Protein 1QHX (pdb70)

Radius of gyration: 15.63 Å; Cα contacts (8 Å, |Δi|>4): 318; chains: 1; bounding box: 30×43×40 Å

Organism: Streptomyces venezuelae (strain ATCC 10712 / CBS 650.69 / DSM 40230 / JCM 4526 / NBRC 13096 / PD 04745) (NCBI:txid953739)

InterPro domains:
  IPR012853 Chloramphenicol phosphotransferase-like [PF07931] (3-176)
  IPR012853 Chloramphenicol phosphotransferase-like [PIRSF007531] (2-177)
  IPR012853 Chloramphenicol phosphotransferase-like [cd00227] (2-177)
  IPR027417 P-loop containing nucleoside triphosphate hydrolase [G3DSA:3.40.50.300] (1-178)
  IPR027417 P-loop containing nucleoside triphosphate hydrolase [SSF52540] (1-172)

Structure (mmCIF, N/CA/C/O backbone):
data_1QHX
#
_entry.id   1QHX
#
_cell.length_a   200.000
_cell.length_b   200.000
_cell.length_c   200.000
_cell.angle_alpha   90.00
_cell.angle_beta   90.00
_cell.angle_gamma   90.00
#
_symmetry.space_group_name_H-M   'I 41 3 2'
#
loop_
_entity.id
_entity.type
_entity.pdbx_description
1 polymer 'PROTEIN (CHLORAMPHENICOL PHOSPHOTRANSFERASE)'
2 non-polymer 'MAGNESIUM ION'
3 non-polymer "ADENOSINE-5'-TRIPHOSPHATE"
4 water water
#
loop_
_atom_site.group_PDB
_atom_site.id
_atom_site.type_symbol
_atom_site.label_atom_id
_atom_site.label_alt_id
_atom_site.label_comp_id
_atom_site.label_asym_id
_atom_site.label_entity_id
_atom_site.label_seq_id
_atom_site.pdbx_PDB_ins_code
_atom_site.Cartn_x
_atom_site.Cartn_y
_atom_site.Cartn_z
_atom_site.occupancy
_atom_site.B_iso_or_equiv
_atom_site.auth_seq_id
_atom_site.auth_comp_id
_atom_site.auth_asym_id
_atom_site.auth_atom_id
_atom_site.pdbx_PDB_model_num
ATOM 1 N N . MET A 1 1 ? 8.045 31.628 58.038 1.00 58.81 1 MET A N 1
ATOM 2 C CA . MET A 1 1 ? 8.076 30.469 57.103 1.00 58.81 1 MET A CA 1
ATOM 3 C C . MET A 1 1 ? 7.409 30.849 55.782 1.00 58.81 1 MET A C 1
ATOM 4 O O . MET A 1 1 ? 8.086 30.986 54.762 1.00 58.81 1 MET A O 1
ATOM 9 N N . THR A 1 2 ? 6.086 31.021 55.804 1.00 37.59 2 THR A N 1
ATOM 10 C CA . THR A 1 2 ? 5.329 31.396 54.607 1.00 37.59 2 THR A CA 1
ATOM 11 C C . THR A 1 2 ? 5.896 32.660 53.958 1.00 37.59 2 THR A C 1
ATOM 12 O O . THR A 1 2 ? 6.058 33.686 54.621 1.00 37.59 2 THR A O 1
ATOM 16 N N . THR A 1 3 ? 6.190 32.585 52.661 1.00 38.83 3 THR A N 1
ATOM 17 C CA . THR A 1 3 ? 6.732 33.734 51.938 1.00 38.83 3 THR A CA 1
ATOM 18 C C . THR A 1 3 ? 5.616 34.738 51.703 1.00 38.83 3 THR A C 1
ATOM 19 O O . THR A 1 3 ? 4.575 34.394 51.149 1.00 38.83 3 THR A O 1
ATOM 23 N N . ARG A 1 4 ? 5.840 35.980 52.116 1.00 40.33 4 ARG A N 1
ATOM 24 C CA . ARG A 1 4 ? 4.834 37.024 51.963 1.00 40.33 4 ARG A CA 1
ATOM 25 C C . ARG A 1 4 ? 5.104 37.926 50.771 1.00 40.33 4 ARG A C 1
ATOM 26 O O . ARG A 1 4 ? 4.175 38.420 50.124 1.00 40.33 4 ARG A O 1
ATOM 34 N N . MET A 1 5 ? 6.380 38.133 50.479 1.00 39.85 5 MET A N 1
ATOM 35 C CA . MET A 1 5 ? 6.760 39.019 49.398 1.00 39.85 5 MET A CA 1
ATOM 36 C C . MET A 1 5 ? 7.992 38.501 48.662 1.00 39.85 5 MET A C 1
ATOM 37 O O . MET A 1 5 ? 8.898 37.927 49.268 1.00 39.85 5 MET A O 1
ATOM 42 N N . ILE A 1 6 ? 8.007 38.695 47.348 1.00 34.38 6 ILE A N 1
ATOM 43 C CA . ILE A 1 6 ? 9.125 38.284 46.511 1.00 34.38 6 ILE A CA 1
ATOM 44 C C . ILE A 1 6 ? 9.674 39.557 45.876 1.00 34.38 6 ILE A C 1
ATOM 45 O O . ILE A 1 6 ? 8.934 40.290 45.222 1.00 34.38 6 ILE A O 1
ATOM 50 N N . ILE A 1 7 ? 10.958 39.830 46.076 1.00 30.55 7 ILE A N 1
ATOM 51 C CA . ILE A 1 7 ? 11.565 41.031 45.511 1.00 30.55 7 ILE A CA 1
ATOM 52 C C . ILE A 1 7 ? 12.638 40.694 44.500 1.00 30.55 7 ILE A C 1
ATOM 53 O O . ILE A 1 7 ? 13.669 40.124 44.849 1.00 30.55 7 ILE A O 1
ATOM 58 N N . LEU A 1 8 ? 12.398 41.057 43.247 1.00 33.27 8 LEU A N 1
ATOM 59 C CA . LEU A 1 8 ? 13.354 40.803 42.182 1.00 33.27 8 LEU A CA 1
ATOM 60 C C . LEU A 1 8 ? 14.167 42.049 41.885 1.00 33.27 8 LEU A C 1
ATOM 61 O O . LEU A 1 8 ? 13.630 43.157 41.857 1.00 33.27 8 LEU A O 1
ATOM 66 N N . ASN A 1 9 ? 15.464 41.862 41.671 1.00 32.09 9 ASN A N 1
ATOM 67 C CA . ASN A 1 9 ? 16.355 42.958 41.326 1.00 32.09 9 ASN A CA 1
ATOM 68 C C . ASN A 1 9 ? 17.179 42.561 40.119 1.00 32.09 9 ASN A C 1
ATOM 69 O O . ASN A 1 9 ? 17.718 41.454 40.058 1.00 32.09 9 ASN A O 1
ATOM 74 N N . GLY A 1 10 ? 17.270 43.473 39.161 1.00 35.61 10 GLY A N 1
ATOM 75 C CA . GLY A 1 10 ? 18.035 43.215 37.960 1.00 35.61 10 GLY A CA 1
ATOM 76 C C . GLY A 1 10 ? 18.049 44.445 37.078 1.00 35.61 10 GLY A C 1
ATOM 77 O O . GLY A 1 10 ? 17.204 45.333 37.220 1.00 35.61 10 GLY A O 1
ATOM 78 N N . GLY A 1 11 ? 19.013 44.500 36.169 1.00 30.92 11 GLY A N 1
ATOM 79 C CA . GLY A 1 11 ? 19.108 45.637 35.278 1.00 30.92 11 GLY A CA 1
ATOM 80 C C . GLY A 1 11 ? 17.982 45.637 34.263 1.00 30.92 11 GLY A C 1
ATOM 81 O O . GLY A 1 11 ? 17.255 44.656 34.113 1.00 30.92 11 GLY A O 1
ATOM 82 N N . SER A 1 12 ? 17.836 46.749 33.562 1.00 32.67 12 SER A N 1
ATOM 83 C CA . SER A 1 12 ? 16.802 46.870 32.555 1.00 32.67 12 SER A CA 1
ATOM 84 C C . SER A 1 12 ? 17.018 45.830 31.448 1.00 32.67 12 SER A C 1
ATOM 85 O O . SER A 1 12 ? 18.154 45.570 31.028 1.00 32.67 12 SER A O 1
ATOM 88 N N . SER A 1 13 ? 15.917 45.238 30.991 1.00 31.46 13 SER A N 1
ATOM 89 C CA . SER A 1 13 ? 15.941 44.226 29.942 1.00 31.46 13 SER A CA 1
ATOM 90 C C . SER A 1 13 ? 16.525 42.888 30.389 1.00 31.46 13 SER A C 1
ATOM 91 O O . SER A 1 13 ? 16.779 42.014 29.558 1.00 31.46 13 SER A O 1
ATOM 94 N N . ALA A 1 14 ? 16.743 42.725 31.692 1.00 31.06 14 ALA A N 1
ATOM 95 C CA . ALA A 1 14 ? 17.279 41.470 32.207 1.00 31.06 14 ALA A CA 1
ATOM 96 C C . ALA A 1 14 ? 16.191 40.397 32.133 1.00 31.06 14 ALA A C 1
ATOM 97 O O . ALA A 1 14 ? 16.475 39.200 32.231 1.00 31.06 14 ALA A O 1
ATOM 99 N N . GLY A 1 15 ? 14.946 40.838 31.965 1.00 35.34 15 GLY A N 1
ATOM 100 C CA . GLY A 1 15 ? 13.836 39.909 31.856 1.00 35.34 15 GLY A CA 1
ATOM 101 C C . GLY A 1 15 ? 12.952 39.773 33.081 1.00 35.34 15 GLY A C 1
ATOM 102 O O . GLY A 1 15 ? 12.196 38.808 33.192 1.00 35.34 15 GLY A O 1
ATOM 103 N N . LYS A 1 16 ? 13.030 40.739 33.991 1.00 33.27 16 LYS A N 1
ATOM 104 C CA . LYS A 1 16 ? 12.236 40.713 35.215 1.00 33.27 16 LYS A CA 1
ATOM 105 C C . LYS A 1 16 ? 10.718 40.597 35.019 1.00 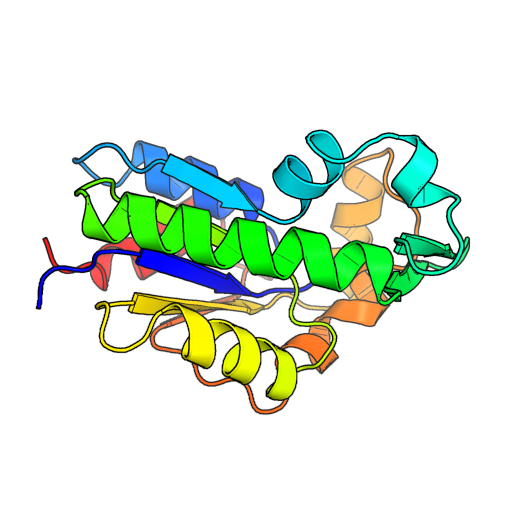33.27 16 LYS A C 1
ATOM 106 O O . LYS A 1 16 ? 10.077 39.703 35.584 1.00 33.27 16 LYS A O 1
ATOM 112 N N . SER A 1 17 ? 10.142 41.495 34.227 1.00 32.59 17 SER A N 1
ATOM 113 C CA . SER A 1 17 ? 8.700 41.475 34.007 1.00 32.59 17 SER A CA 1
ATOM 114 C C . SER A 1 17 ? 8.203 40.181 33.387 1.00 32.59 17 SER A C 1
ATOM 115 O O . SER A 1 17 ? 7.085 39.749 33.665 1.00 32.59 17 SER A O 1
ATOM 118 N N . GLY A 1 18 ? 9.027 39.562 32.547 1.00 29.43 18 GLY A N 1
ATOM 119 C CA . GLY A 1 18 ? 8.635 38.308 31.932 1.00 29.43 18 GLY A CA 1
ATOM 120 C C . GLY A 1 18 ? 8.578 37.238 33.010 1.00 29.43 18 GLY A C 1
ATOM 121 O O . GLY A 1 18 ? 7.642 36.437 33.066 1.00 29.43 18 GLY A O 1
ATOM 122 N N . ILE A 1 19 ? 9.584 37.235 33.878 1.00 28.96 19 ILE A N 1
ATOM 123 C CA . ILE A 1 19 ? 9.648 36.275 34.970 1.00 28.96 19 ILE A CA 1
ATOM 124 C C . ILE A 1 19 ? 8.453 36.486 35.904 1.00 28.96 19 ILE A C 1
ATOM 125 O O . ILE A 1 19 ? 7.803 35.522 36.331 1.00 28.96 19 ILE A O 1
ATOM 130 N N . VAL A 1 20 ? 8.153 37.749 36.205 1.00 26.75 20 VAL A N 1
ATOM 131 C CA . VAL A 1 20 ? 7.032 38.067 37.079 1.00 26.75 20 VAL A CA 1
ATOM 132 C C . VAL A 1 20 ? 5.717 37.521 36.522 1.00 26.75 20 VAL A C 1
ATOM 133 O O . VAL A 1 20 ? 4.931 36.936 37.261 1.00 26.75 20 VAL A O 1
ATOM 137 N N . ARG A 1 21 ? 5.472 37.695 35.225 1.00 27.65 21 ARG A N 1
ATOM 138 C CA . ARG A 1 21 ? 4.227 37.191 34.649 1.00 27.65 21 ARG A CA 1
ATOM 139 C C . ARG A 1 21 ? 4.193 35.660 34.651 1.00 27.65 21 ARG A C 1
ATOM 140 O O . ARG A 1 21 ? 3.117 35.055 34.742 1.00 27.65 21 ARG A O 1
ATOM 148 N N . CYS A 1 22 ? 5.370 35.039 34.549 1.00 24.14 22 CYS A N 1
ATOM 149 C CA . CYS A 1 22 ? 5.459 33.584 34.578 1.00 24.14 22 CYS A CA 1
ATOM 150 C C . CYS A 1 22 ? 5.146 33.108 36.002 1.00 24.14 22 CYS A C 1
ATOM 151 O O . CYS A 1 22 ? 4.409 32.136 36.194 1.00 24.14 22 CYS A O 1
ATOM 154 N N . LEU A 1 23 ? 5.699 33.809 36.991 1.00 30.60 23 LEU A N 1
ATOM 155 C CA . LEU A 1 23 ? 5.459 33.479 38.392 1.00 30.60 23 LEU A CA 1
ATOM 156 C C . LEU A 1 23 ? 3.970 33.602 38.723 1.00 30.60 23 LEU A C 1
ATOM 157 O O . LEU A 1 23 ? 3.404 32.745 39.408 1.00 30.60 23 LEU A O 1
ATOM 162 N N . GLN A 1 24 ? 3.327 34.658 38.233 1.00 32.19 24 GLN A N 1
ATOM 163 C CA . GLN A 1 24 ? 1.906 34.837 38.510 1.00 32.19 24 GLN A CA 1
ATOM 164 C C . GLN A 1 24 ? 1.096 33.687 37.933 1.00 32.19 24 GLN A C 1
ATOM 165 O O . GLN A 1 24 ? 0.065 33.309 38.486 1.00 32.19 24 GLN A O 1
ATOM 171 N N . SER A 1 25 ? 1.564 33.139 36.818 1.00 31.52 25 SER A N 1
ATOM 172 C CA . SER A 1 25 ? 0.880 32.027 36.176 1.00 31.52 25 SER A CA 1
ATOM 173 C C . SER A 1 25 ? 1.176 30.723 36.900 1.00 31.52 25 SER A C 1
ATOM 174 O O . SER A 1 25 ? 0.275 29.926 37.145 1.00 31.52 25 SER A O 1
ATOM 177 N N . VAL A 1 26 ? 2.445 30.526 37.247 1.00 32.92 26 VAL A N 1
ATOM 178 C CA . VAL A 1 26 ? 2.893 29.314 37.915 1.00 32.92 26 VAL A CA 1
ATOM 179 C C . VAL A 1 26 ? 2.405 29.157 39.352 1.00 32.92 26 VAL A C 1
ATOM 180 O O . VAL A 1 26 ? 1.794 28.147 39.691 1.00 32.92 26 VAL A O 1
ATOM 184 N N . LEU A 1 27 ? 2.689 30.145 40.194 1.00 33.47 27 LEU A N 1
ATOM 185 C CA . LEU A 1 27 ? 2.279 30.094 41.593 1.00 33.47 27 LEU A CA 1
ATOM 186 C C . LEU A 1 27 ? 0.762 29.891 41.694 1.00 33.47 27 LEU A C 1
ATOM 187 O O . LEU A 1 27 ? -0.011 30.608 41.053 1.00 33.47 27 LEU A O 1
ATOM 192 N N . PRO A 1 28 ? 0.324 28.896 42.493 1.00 44.18 28 PRO A N 1
ATOM 193 C CA . PRO A 1 28 ? -1.089 28.549 42.705 1.00 44.18 28 PRO A CA 1
ATOM 194 C C . PRO A 1 28 ? -1.969 29.651 43.295 1.00 44.18 28 PRO A C 1
ATOM 195 O O . PRO A 1 28 ? -3.101 29.841 42.851 1.00 44.18 28 PRO A O 1
ATOM 199 N N . GLU A 1 29 ? -1.457 30.366 44.296 1.00 40.14 29 GLU A N 1
ATOM 200 C CA . GLU A 1 29 ? -2.202 31.463 44.917 1.00 40.14 29 GLU A CA 1
ATOM 201 C C . GLU A 1 29 ? -1.974 32.729 44.101 1.00 40.14 29 GLU A C 1
ATOM 202 O O . GLU A 1 29 ? -0.936 32.881 43.458 1.00 40.14 29 GLU A O 1
ATOM 208 N N . PRO A 1 30 ? -2.941 33.659 44.116 1.00 38.98 30 PRO A N 1
ATOM 209 C CA . PRO A 1 30 ? -2.783 34.899 43.350 1.00 38.98 30 PRO A CA 1
ATOM 210 C C . PRO A 1 30 ? -1.743 35.855 43.925 1.00 38.98 30 PRO A C 1
ATOM 211 O O . PRO A 1 30 ? -1.810 36.219 45.093 1.00 38.98 30 PRO A O 1
ATOM 215 N N . TRP A 1 31 ? -0.774 36.242 43.097 1.00 32.79 31 TRP A N 1
ATOM 216 C CA . TRP A 1 31 ? 0.270 37.177 43.509 1.00 32.79 31 TRP A CA 1
ATOM 217 C C . TRP A 1 31 ? 0.112 38.518 42.782 1.00 32.79 31 TRP A C 1
ATOM 218 O O . TRP A 1 31 ? -0.009 38.556 41.552 1.00 32.79 31 TRP A O 1
ATOM 229 N N . LEU A 1 32 ? 0.102 39.606 43.550 1.00 36.15 32 LEU A N 1
ATOM 230 C CA . LEU A 1 32 ? -0.019 40.955 43.000 1.00 36.15 32 LEU A CA 1
ATOM 231 C C . LEU A 1 32 ? 1.369 41.406 42.600 1.00 36.15 32 LEU A C 1
ATOM 232 O O . LEU A 1 32 ? 2.320 41.232 43.365 1.00 36.15 32 LEU A O 1
ATOM 237 N N . ALA A 1 33 ? 1.488 41.991 41.411 1.00 30.53 33 ALA A N 1
ATOM 238 C CA . ALA A 1 33 ? 2.784 42.455 40.920 1.00 30.53 33 ALA A CA 1
ATOM 239 C C . ALA A 1 33 ? 2.869 43.973 40.756 1.00 30.53 33 ALA A C 1
ATOM 240 O O . ALA A 1 33 ? 2.025 44.586 40.102 1.00 30.53 33 ALA A O 1
ATOM 242 N N . PHE A 1 34 ? 3.891 44.567 41.364 1.00 33.84 34 PHE A N 1
ATOM 243 C CA . PHE A 1 34 ? 4.143 46.004 41.278 1.00 33.84 34 PHE A CA 1
ATOM 244 C C . PHE A 1 34 ? 5.639 46.171 41.067 1.00 33.84 34 PHE A C 1
ATOM 245 O O . PHE A 1 34 ? 6.427 45.324 41.482 1.00 33.84 34 PHE A O 1
ATOM 253 N N . GLY A 1 35 ? 6.042 47.268 40.445 1.00 39.97 35 GLY A N 1
ATOM 254 C CA . GLY A 1 35 ? 7.458 47.468 40.221 1.00 39.97 35 GLY A CA 1
ATOM 255 C C . GLY A 1 35 ? 7.774 48.865 39.750 1.00 39.97 35 GLY A C 1
ATOM 256 O O . GLY A 1 35 ? 6.924 49.754 39.798 1.00 39.97 35 GLY A O 1
ATOM 257 N N . VAL A 1 36 ? 9.002 49.056 39.286 1.00 40.46 36 VAL A N 1
ATOM 258 C CA . VAL A 1 36 ? 9.433 50.353 38.804 1.00 40.46 36 VAL A CA 1
ATOM 259 C C . VAL A 1 36 ? 8.517 50.877 37.690 1.00 40.46 36 VAL A C 1
ATOM 260 O O . VAL A 1 36 ? 8.177 52.060 37.673 1.00 40.46 36 VAL A O 1
ATOM 264 N N . ASP A 1 37 ? 8.098 50.003 36.778 1.00 36.79 37 ASP A N 1
ATOM 265 C CA . ASP A 1 37 ? 7.216 50.422 35.693 1.00 36.79 37 ASP A CA 1
ATOM 266 C C . ASP A 1 37 ? 5.850 50.918 36.184 1.00 36.79 37 ASP A C 1
ATOM 267 O O . ASP A 1 37 ? 5.365 51.956 35.733 1.00 36.79 37 ASP A O 1
ATOM 272 N N . SER A 1 38 ? 5.224 50.187 37.101 1.00 29.56 38 SER A N 1
ATOM 273 C C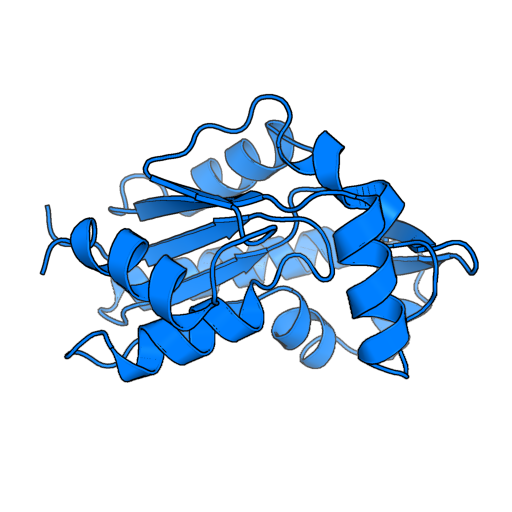A . SER A 1 38 ? 3.902 50.584 37.583 1.00 29.56 38 SER A CA 1
ATOM 274 C C . SER A 1 38 ? 3.944 51.824 38.471 1.00 29.56 38 SER A C 1
ATOM 275 O O . SER A 1 38 ? 2.989 52.600 38.502 1.00 29.56 38 SER A O 1
ATOM 278 N N . LEU A 1 39 ? 5.050 52.002 39.190 1.00 29.05 39 LEU A N 1
ATOM 279 C CA . LEU A 1 39 ? 5.213 53.149 40.068 1.00 29.05 39 LEU A CA 1
ATOM 280 C C . LEU A 1 39 ? 5.304 54.413 39.214 1.00 29.05 39 LEU A C 1
ATOM 281 O O . LEU A 1 39 ? 4.594 55.392 39.448 1.00 29.05 39 LEU A O 1
ATOM 286 N N . ILE A 1 40 ? 6.191 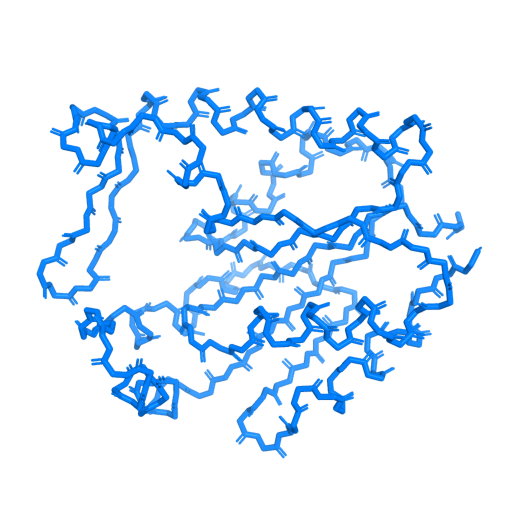54.385 38.224 1.00 32.10 40 IL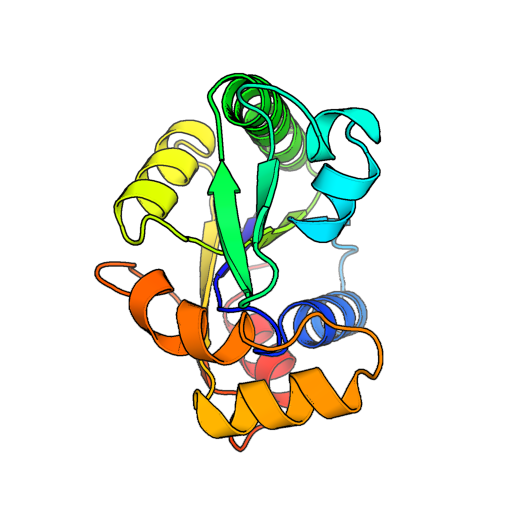E A N 1
ATOM 287 C CA . ILE A 1 40 ? 6.377 55.524 37.341 1.00 32.10 40 ILE A CA 1
ATOM 288 C C . ILE A 1 40 ? 5.064 55.817 36.626 1.00 32.10 40 ILE A C 1
ATOM 289 O O . ILE A 1 40 ? 4.710 56.970 36.409 1.00 32.10 40 ILE A O 1
ATOM 294 N N . GLU A 1 41 ? 4.341 54.763 36.272 1.00 27.80 41 GLU A N 1
ATOM 295 C CA . GLU A 1 41 ? 3.056 54.913 35.604 1.00 27.80 41 GLU A CA 1
ATOM 296 C C . GLU A 1 41 ? 2.069 55.627 36.531 1.00 27.80 41 GLU A C 1
ATOM 297 O O . GLU A 1 41 ? 1.283 56.461 36.083 1.00 27.80 41 GLU A O 1
ATOM 303 N N . ALA A 1 42 ? 2.133 55.302 37.822 1.00 29.06 42 ALA A N 1
ATOM 304 C CA . ALA A 1 42 ? 1.247 55.892 38.820 1.00 29.06 42 ALA A CA 1
ATOM 305 C C . ALA A 1 42 ? 1.650 57.310 39.214 1.00 29.06 42 ALA A C 1
ATOM 306 O O . ALA A 1 42 ? 0.816 58.095 39.677 1.00 29.06 42 ALA A O 1
ATOM 308 N N . MET A 1 43 ? 2.926 57.632 39.048 1.00 29.53 43 MET A N 1
ATOM 309 C CA . MET A 1 43 ? 3.399 58.960 39.397 1.00 29.53 43 MET A CA 1
ATOM 310 C C . MET A 1 43 ? 2.985 59.968 38.335 1.00 29.53 43 MET A C 1
ATOM 311 O O . MET A 1 43 ? 2.786 59.615 37.171 1.00 29.53 43 MET A O 1
ATOM 316 N N . PRO A 1 44 ? 2.847 61.242 38.727 1.00 28.22 44 PRO A N 1
ATOM 317 C C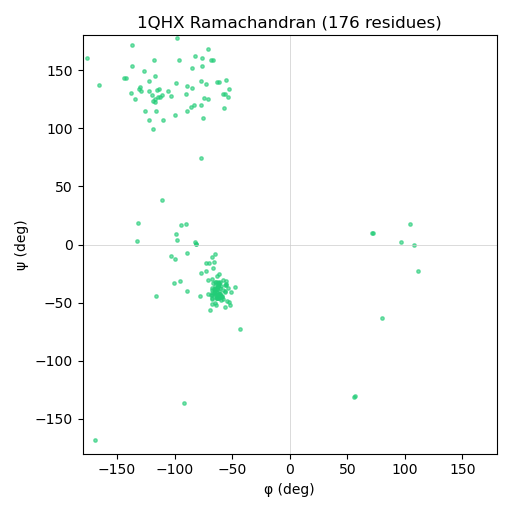A . PRO A 1 44 ? 2.460 62.274 37.762 1.00 28.22 44 PRO A CA 1
ATOM 318 C C . PRO A 1 44 ? 3.447 62.271 36.598 1.00 28.22 44 PRO A C 1
ATOM 319 O O . PRO A 1 44 ? 4.643 62.076 36.798 1.00 28.22 44 PRO A O 1
ATOM 323 N N . LEU A 1 45 ? 2.952 62.470 35.382 1.00 31.27 45 LEU A N 1
ATOM 324 C CA . LEU A 1 45 ? 3.836 62.498 34.224 1.00 31.27 45 LEU A CA 1
ATOM 325 C C . LEU A 1 45 ? 4.941 63.538 34.404 1.00 31.27 45 LEU A C 1
ATOM 326 O O . LEU A 1 45 ? 6.074 63.331 33.954 1.00 31.27 45 LEU A O 1
ATOM 331 N N . LYS A 1 46 ? 4.614 64.649 35.065 1.00 32.68 46 LYS A N 1
ATOM 332 C CA . LYS A 1 46 ? 5.582 65.723 35.268 1.00 32.68 46 LYS A CA 1
ATOM 333 C C . LYS A 1 46 ? 6.748 65.326 36.173 1.00 32.68 46 LYS A C 1
ATOM 334 O O . LYS A 1 46 ? 7.766 66.018 36.214 1.00 32.68 46 LYS A O 1
ATOM 340 N N . MET A 1 47 ? 6.604 64.215 36.891 1.00 36.23 47 MET A N 1
ATOM 341 C CA . MET A 1 47 ? 7.671 63.728 37.761 1.00 36.23 47 MET A CA 1
ATOM 342 C C . MET A 1 47 ? 8.894 63.411 36.900 1.00 36.23 47 MET A C 1
ATOM 343 O O . MET A 1 47 ? 10.027 63.435 37.378 1.00 36.23 47 MET A O 1
ATOM 348 N N . GLN A 1 48 ? 8.656 63.113 35.625 1.00 35.73 48 GLN A N 1
ATOM 349 C CA . GLN A 1 48 ? 9.734 62.781 34.701 1.00 35.73 48 GLN A CA 1
ATOM 350 C C . GLN A 1 48 ? 10.431 64.014 34.129 1.00 35.73 48 GLN A C 1
ATOM 351 O O . GLN A 1 48 ? 11.336 63.898 33.298 1.00 35.73 48 GLN A O 1
ATOM 357 N N . SER A 1 49 ? 10.011 65.193 34.578 1.00 41.29 49 SER A N 1
ATOM 358 C CA . SER A 1 49 ? 10.611 66.442 34.119 1.00 41.29 49 SER A CA 1
ATOM 359 C C . SER A 1 49 ? 10.933 67.362 35.291 1.00 41.29 49 SER A C 1
ATOM 360 O O . SER A 1 49 ? 11.411 68.491 35.100 1.00 41.29 49 SER A O 1
ATOM 363 N N . ALA A 1 50 ? 10.670 66.843 36.467 1.00 44.12 50 ALA A N 1
ATOM 364 C CA . ALA A 1 50 ? 10.810 67.600 37.713 1.00 44.12 50 ALA A CA 1
ATOM 365 C C . ALA A 1 50 ? 12.241 67.640 38.254 1.00 44.12 50 ALA A C 1
ATOM 366 O O . ALA A 1 50 ? 13.089 66.809 37.876 1.00 44.12 50 ALA A O 1
ATOM 368 N N . GLU A 1 51 ? 12.352 68.629 39.121 1.00 64.96 51 GLU A N 1
ATOM 369 C CA . GLU A 1 51 ? 13.547 69.015 39.877 1.00 64.96 51 GLU A CA 1
ATOM 370 C C . GLU A 1 51 ? 14.280 67.800 40.430 1.00 64.96 51 GLU A C 1
ATOM 371 O O . GLU A 1 51 ? 15.364 67.437 39.944 1.00 64.96 51 GLU A O 1
ATOM 377 N N . GLY A 1 52 ? 13.651 67.238 41.440 1.00 44.91 52 GLY A N 1
ATOM 378 C CA . GLY A 1 52 ? 14.157 66.066 42.155 1.00 44.91 52 GLY A CA 1
ATOM 379 C C . GLY A 1 52 ? 13.269 64.856 41.874 1.00 44.91 52 GLY A C 1
ATOM 380 O O . GLY A 1 52 ? 13.003 64.039 42.766 1.00 44.91 52 GLY A O 1
ATOM 381 N N . GLY A 1 53 ? 12.831 64.789 40.635 1.00 41.52 53 GLY A N 1
ATOM 382 C CA . GLY A 1 53 ? 12.004 63.681 40.147 1.00 41.52 53 GLY A CA 1
ATOM 383 C C . GLY A 1 53 ? 12.921 62.633 39.564 1.00 41.52 53 GLY A C 1
ATOM 384 O O . GLY A 1 53 ? 13.953 62.306 40.144 1.00 41.52 53 GLY A O 1
ATOM 385 N N . ILE A 1 54 ? 12.546 62.100 38.412 1.00 33.48 54 ILE A N 1
ATOM 386 C CA . ILE A 1 54 ? 13.361 61.103 37.750 1.00 33.48 54 ILE A CA 1
ATOM 387 C C . ILE A 1 54 ? 13.690 61.634 36.366 1.00 33.48 54 ILE A C 1
ATOM 388 O O . ILE A 1 54 ? 12.846 62.254 35.714 1.00 33.48 54 ILE A O 1
ATOM 393 N N . GLU A 1 55 ? 14.918 61.411 35.921 1.00 34.88 55 GLU A N 1
ATOM 394 C CA . GLU A 1 55 ? 15.329 61.888 34.611 1.00 34.88 55 GLU A CA 1
ATOM 395 C C . GLU A 1 55 ? 16.077 60.820 33.826 1.00 34.88 55 GLU A C 1
ATOM 396 O O . GLU A 1 55 ? 17.075 60.273 34.296 1.00 34.88 55 GLU A O 1
ATOM 402 N N . PHE A 1 56 ? 15.594 60.533 32.623 1.00 46.49 56 PHE A N 1
ATOM 403 C CA . PHE A 1 56 ? 16.233 59.543 31.778 1.00 46.49 56 PHE A CA 1
ATOM 404 C C . PHE A 1 56 ? 17.109 60.240 30.752 1.00 46.49 56 PHE A C 1
ATOM 405 O O . PHE A 1 56 ? 16.603 60.916 29.861 1.00 46.49 56 PHE A O 1
ATOM 413 N N . ASP A 1 57 ? 18.422 60.085 30.891 1.00 52.94 57 ASP A N 1
ATOM 414 C CA . ASP A 1 57 ? 19.372 60.694 29.967 1.00 52.94 57 ASP A CA 1
ATOM 415 C C . ASP A 1 57 ? 19.199 60.045 28.604 1.00 52.94 57 ASP A C 1
ATOM 416 O O . ASP A 1 57 ? 18.675 58.933 28.498 1.00 52.94 57 ASP A O 1
ATOM 421 N N . ALA A 1 58 ? 19.650 60.734 27.562 1.00 60.38 58 ALA A N 1
ATOM 422 C CA . ALA A 1 58 ? 19.539 60.212 26.209 1.00 60.38 58 ALA A CA 1
ATOM 423 C C . ALA A 1 58 ? 20.482 59.032 25.994 1.00 60.38 58 ALA A C 1
ATOM 424 O O . ALA A 1 58 ? 20.329 58.277 25.032 1.00 60.38 58 ALA A O 1
ATOM 426 N N . ASP A 1 59 ? 21.450 58.870 26.893 1.00 54.34 59 ASP A N 1
ATOM 427 C CA . ASP A 1 59 ? 22.409 57.772 26.785 1.00 54.34 59 ASP A CA 1
ATOM 428 C C . ASP A 1 59 ? 22.074 56.573 27.681 1.00 54.34 59 ASP A C 1
ATOM 429 O O . ASP A 1 59 ? 22.881 55.653 27.828 1.00 54.34 59 ASP A O 1
ATOM 434 N N . GLY A 1 60 ? 20.886 56.586 28.281 1.00 43.88 60 GLY A N 1
ATOM 435 C CA . GLY A 1 60 ? 20.479 55.481 29.132 1.00 43.88 60 GLY A CA 1
ATOM 436 C C . GLY A 1 60 ? 20.713 55.676 30.620 1.00 43.88 60 GLY A C 1
ATOM 437 O O . GLY A 1 60 ? 20.437 54.775 31.415 1.00 43.88 60 GLY A O 1
ATOM 438 N N . GLY A 1 61 ? 21.222 56.844 31.001 1.00 35.01 61 GLY A N 1
ATOM 439 C CA . GLY A 1 61 ? 21.476 57.116 32.407 1.00 35.01 61 GLY A CA 1
ATOM 440 C C . GLY A 1 61 ? 20.190 57.432 33.145 1.00 35.01 61 GLY A C 1
ATOM 441 O O . GLY A 1 61 ? 19.188 57.786 32.522 1.00 35.01 61 GLY A O 1
ATOM 442 N N . VAL A 1 62 ? 20.208 57.308 34.468 1.00 41.31 62 VAL A N 1
ATOM 443 C CA . VAL A 1 62 ? 19.021 57.586 35.267 1.00 41.31 62 VAL A CA 1
ATOM 444 C C . VAL A 1 62 ? 19.366 58.361 36.531 1.00 41.31 62 VAL A C 1
ATOM 445 O O . VAL A 1 62 ? 20.272 57.982 37.267 1.00 41.31 62 VAL A O 1
ATOM 449 N N . SER A 1 63 ? 18.639 59.445 36.782 1.00 39.04 63 SER A N 1
ATOM 450 C CA . SER A 1 63 ? 18.867 60.253 37.975 1.00 39.04 63 SER A CA 1
ATOM 451 C C . SER A 1 63 ? 17.578 60.326 38.783 1.00 39.04 63 SER A C 1
ATOM 452 O O . SER A 1 63 ? 16.509 60.599 38.231 1.00 39.04 63 SER A O 1
ATOM 455 N N . ILE A 1 64 ? 17.684 60.078 40.085 1.00 45.81 64 ILE A N 1
ATOM 456 C CA . ILE A 1 64 ? 16.526 60.118 40.970 1.00 45.81 64 ILE A CA 1
ATOM 457 C C . ILE A 1 64 ? 16.699 61.222 42.011 1.00 45.81 64 ILE A C 1
ATOM 458 O O . ILE A 1 64 ? 17.697 61.252 42.728 1.00 45.81 64 ILE A O 1
ATOM 463 N N . GLY A 1 65 ? 15.719 62.118 42.096 1.00 39.00 65 GLY A N 1
ATOM 464 C CA . GLY A 1 65 ? 15.785 63.202 43.059 1.00 39.00 65 GLY A CA 1
ATOM 465 C C . GLY A 1 65 ? 14.987 62.896 44.315 1.00 39.00 65 GLY A C 1
ATOM 466 O O . GLY A 1 65 ? 14.347 61.846 44.406 1.00 39.00 65 GLY A O 1
ATOM 467 N N . PRO A 1 66 ? 15.003 63.799 45.308 1.00 43.29 66 PRO A N 1
ATOM 468 C CA . PRO A 1 66 ? 14.272 63.611 46.564 1.00 43.29 66 PRO A CA 1
ATOM 469 C C . PRO A 1 66 ? 12.756 63.557 46.417 1.00 43.29 66 PRO A C 1
ATOM 470 O O . PRO A 1 66 ? 12.082 62.866 47.183 1.00 43.29 66 PRO A O 1
ATOM 474 N N . GLU A 1 67 ? 12.215 64.283 45.444 1.00 35.74 67 GLU A N 1
ATOM 475 C CA . GLU A 1 67 ? 10.770 64.277 45.222 1.00 35.74 67 GLU A CA 1
ATOM 476 C C . GLU A 1 67 ? 10.326 62.852 44.905 1.00 35.74 67 GLU A C 1
ATOM 477 O O . GLU A 1 67 ? 9.357 62.343 45.476 1.00 35.74 67 GLU A O 1
ATOM 483 N N . PHE A 1 68 ? 11.055 62.216 43.992 1.00 36.45 68 PHE A N 1
ATOM 484 C CA . PHE A 1 68 ? 10.777 60.846 43.595 1.00 36.45 68 PHE A CA 1
ATOM 485 C C . PHE A 1 68 ? 10.947 59.902 44.788 1.00 36.45 68 PHE A C 1
ATOM 486 O O . PHE A 1 68 ? 10.091 59.057 45.032 1.00 36.45 68 PHE A O 1
ATOM 494 N N . ARG A 1 69 ? 12.040 60.051 45.534 1.00 37.08 69 ARG A N 1
ATOM 495 C CA . ARG A 1 69 ? 12.293 59.184 46.691 1.00 37.08 69 ARG A CA 1
ATOM 496 C C . ARG A 1 69 ? 11.203 59.264 47.750 1.00 37.08 69 ARG A C 1
ATOM 497 O O . ARG A 1 69 ? 10.765 58.243 48.276 1.00 37.08 69 ARG A O 1
ATOM 505 N N . ALA A 1 70 ? 10.765 60.477 48.061 1.00 39.13 70 ALA A N 1
ATOM 506 C CA . ALA A 1 70 ? 9.727 60.669 49.063 1.00 39.13 70 ALA A CA 1
ATOM 507 C C . ALA A 1 70 ? 8.513 59.811 48.736 1.00 39.13 70 ALA A C 1
ATOM 508 O O . ALA A 1 70 ? 8.002 59.093 49.597 1.00 39.13 70 ALA A O 1
ATOM 510 N N . LEU A 1 71 ? 8.052 59.894 47.491 1.00 33.89 71 LEU A N 1
ATOM 511 C CA . LEU A 1 71 ? 6.899 59.119 47.051 1.00 33.89 71 LEU A CA 1
ATOM 512 C C . LEU A 1 71 ? 7.178 57.621 47.090 1.00 33.89 71 LEU A C 1
ATOM 513 O O . LEU A 1 71 ? 6.398 56.854 47.664 1.00 33.89 71 LEU A O 1
ATOM 518 N N . GLU A 1 72 ? 8.282 57.208 46.469 1.00 32.39 72 GLU A N 1
ATOM 519 C CA . GLU A 1 72 ? 8.666 55.795 46.434 1.00 32.39 72 GLU A CA 1
ATOM 520 C C . GLU A 1 72 ? 8.662 55.202 47.844 1.00 32.39 72 GLU A C 1
ATOM 521 O O . GLU A 1 72 ? 8.198 54.078 48.052 1.00 32.39 72 GLU A O 1
ATOM 527 N N . GLY A 1 73 ? 9.165 55.975 48.804 1.00 35.32 73 GLY A N 1
ATOM 528 C CA . GLY A 1 73 ? 9.208 55.524 50.181 1.00 35.32 73 GLY A CA 1
ATOM 529 C C . GLY A 1 73 ? 7.832 55.248 50.752 1.00 35.32 73 GLY A C 1
ATOM 530 O O . GLY A 1 73 ? 7.614 54.224 51.402 1.00 35.32 73 GLY A O 1
ATOM 531 N N . ALA A 1 74 ? 6.898 56.164 50.522 1.00 34.76 74 ALA A N 1
ATOM 532 C CA . ALA A 1 74 ? 5.539 55.989 51.021 1.00 34.76 74 ALA A CA 1
ATOM 533 C C . ALA A 1 74 ? 4.908 54.801 50.304 1.00 34.76 74 ALA A C 1
ATOM 534 O O . ALA A 1 74 ? 4.165 54.015 50.896 1.00 34.76 74 ALA A O 1
ATOM 536 N N . TRP A 1 75 ? 5.211 54.683 49.018 1.00 35.10 75 TRP A N 1
ATOM 537 C CA . TRP A 1 75 ? 4.701 53.595 48.201 1.00 35.10 75 TRP A CA 1
ATOM 538 C C . TRP A 1 75 ? 5.222 52.252 48.733 1.00 35.10 75 TRP A C 1
ATOM 539 O O . TRP A 1 75 ? 4.483 51.261 48.777 1.00 35.10 75 TRP A O 1
ATOM 550 N N . ALA A 1 76 ? 6.496 52.222 49.127 1.00 36.35 76 ALA A N 1
ATOM 551 C CA . ALA A 1 76 ? 7.103 51.001 49.648 1.00 36.35 76 ALA A CA 1
ATOM 552 C C . ALA A 1 76 ? 6.383 50.561 50.925 1.00 36.35 76 ALA A C 1
ATOM 553 O O . ALA A 1 76 ? 6.074 49.379 51.097 1.00 36.35 76 ALA A O 1
ATOM 555 N N . GLU A 1 77 ? 6.110 51.508 51.818 1.00 38.32 77 GLU A N 1
ATOM 556 C CA . GLU A 1 77 ? 5.405 51.181 53.053 1.00 38.32 77 GLU A CA 1
ATOM 557 C C . GLU A 1 77 ? 4.030 50.627 52.711 1.00 38.32 77 GLU A C 1
ATOM 558 O O . GLU A 1 77 ? 3.501 49.767 53.415 1.00 38.32 77 GLU A O 1
ATOM 564 N N . GLY A 1 78 ? 3.456 51.135 51.625 1.00 34.38 78 GLY A N 1
ATOM 565 C CA . GLY A 1 78 ? 2.145 50.689 51.198 1.00 34.38 78 GLY A CA 1
ATOM 566 C C . GLY A 1 78 ? 2.117 49.250 50.723 1.00 34.38 78 GLY A C 1
ATOM 567 O O . GLY A 1 78 ? 1.234 48.485 51.123 1.00 34.38 78 GLY A O 1
ATOM 568 N N . VAL A 1 79 ? 3.066 48.869 49.870 1.00 37.39 79 VAL A N 1
ATOM 569 C CA . VAL A 1 79 ? 3.086 47.498 49.371 1.00 37.39 79 VAL A CA 1
ATOM 570 C C . VAL A 1 79 ? 3.361 46.540 50.524 1.00 37.39 79 VAL A C 1
ATOM 571 O O . VAL A 1 79 ? 2.801 45.442 50.569 1.00 37.39 79 VAL A O 1
ATOM 575 N N . VAL A 1 80 ? 4.20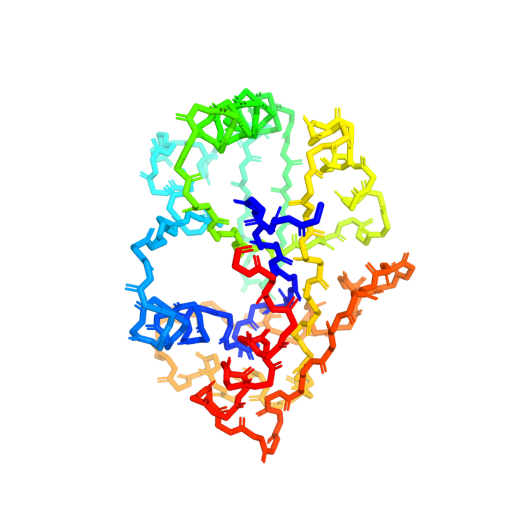4 46.961 51.466 1.00 38.10 80 VAL A N 1
ATOM 576 C CA . VAL A 1 80 ? 4.501 46.132 52.628 1.00 38.10 80 VAL A CA 1
ATOM 577 C C . VAL A 1 80 ? 3.223 45.956 53.451 1.00 38.10 80 VAL A C 1
ATOM 578 O O . VAL A 1 80 ? 2.916 44.853 53.919 1.00 38.10 80 VAL A O 1
ATOM 582 N N . ALA A 1 81 ? 2.473 47.041 53.620 1.00 34.13 81 ALA A N 1
ATOM 583 C CA . ALA A 1 81 ? 1.229 46.973 54.376 1.00 34.13 81 ALA A CA 1
ATOM 584 C C . ALA A 1 81 ? 0.260 46.020 53.671 1.00 34.13 81 ALA A C 1
ATOM 585 O O . ALA A 1 81 ? -0.539 45.342 54.318 1.00 34.13 81 ALA A O 1
ATOM 587 N N . MET A 1 82 ? 0.330 45.971 52.343 1.00 33.91 82 MET A N 1
ATOM 588 C CA . MET A 1 82 ? -0.532 45.069 51.587 1.00 33.91 82 MET A CA 1
ATOM 589 C C . MET A 1 82 ? -0.194 43.627 51.951 1.00 33.91 82 MET A C 1
ATOM 590 O O . MET A 1 82 ? -1.083 42.807 52.185 1.00 33.91 82 MET A O 1
ATOM 595 N N . ALA A 1 83 ? 1.100 43.324 51.983 1.00 37.27 83 ALA A N 1
ATOM 596 C CA . ALA A 1 83 ? 1.560 41.984 52.321 1.00 37.27 83 ALA A CA 1
ATOM 597 C C . ALA A 1 83 ? 1.138 41.670 53.756 1.00 37.27 83 ALA A C 1
ATOM 598 O O . ALA A 1 83 ? 0.601 40.595 54.041 1.00 37.27 83 ALA A O 1
ATOM 600 N N . ARG A 1 84 ? 1.371 42.624 54.651 1.00 39.84 84 ARG A N 1
ATOM 601 C CA . ARG A 1 84 ? 1.005 42.464 56.050 1.00 39.84 84 ARG A CA 1
ATOM 602 C C . ARG A 1 84 ? -0.486 42.140 56.162 1.00 39.84 84 ARG A C 1
ATOM 603 O O . ARG A 1 84 ? -0.898 41.379 57.039 1.00 39.84 84 ARG A O 1
ATOM 611 N N . ALA A 1 85 ? -1.289 42.709 55.264 1.00 36.70 85 ALA A N 1
ATOM 612 C CA . ALA A 1 85 ? -2.733 42.477 55.267 1.00 36.70 85 ALA A CA 1
ATOM 613 C C . ALA A 1 85 ? -3.125 41.170 54.596 1.00 36.70 85 ALA A C 1
ATOM 614 O O . ALA A 1 85 ? -4.312 40.863 54.488 1.00 36.70 85 ALA A O 1
ATOM 616 N N . GLY A 1 86 ? -2.143 40.410 54.118 1.00 41.93 86 GLY A N 1
ATOM 617 C CA . GLY A 1 86 ? -2.461 39.134 53.498 1.00 41.93 86 GLY A CA 1
ATOM 618 C C . GLY A 1 86 ? -2.337 38.997 51.990 1.00 41.93 86 GLY A C 1
ATOM 619 O O . GLY A 1 86 ? -2.605 37.927 51.443 1.00 41.93 86 GLY A O 1
ATOM 620 N N . ALA A 1 87 ? -1.943 40.061 51.306 1.00 37.21 87 ALA A N 1
ATOM 621 C CA . ALA A 1 87 ? -1.793 39.985 49.862 1.00 37.21 87 ALA A CA 1
ATOM 622 C C . ALA A 1 87 ? -0.373 39.551 49.523 1.00 37.21 87 ALA A C 1
ATOM 623 O O . ALA A 1 87 ? 0.598 40.119 50.032 1.00 37.21 87 ALA A O 1
ATOM 625 N N . ARG A 1 88 ? -0.253 38.537 48.674 1.00 33.93 88 ARG A N 1
ATOM 626 C CA . ARG A 1 88 ? 1.061 38.061 48.258 1.00 33.93 88 ARG A CA 1
ATOM 627 C C . ARG A 1 88 ? 1.579 39.058 47.219 1.00 33.93 88 ARG A C 1
ATOM 628 O O . ARG A 1 88 ? 0.959 39.266 46.175 1.00 33.93 88 ARG A O 1
ATOM 636 N N . ILE A 1 89 ? 2.717 39.675 47.512 1.00 31.97 89 ILE A N 1
ATOM 637 C CA . ILE A 1 89 ? 3.271 40.686 46.624 1.00 31.97 89 ILE A CA 1
ATOM 638 C C . ILE A 1 89 ? 4.587 40.342 45.939 1.00 31.97 89 ILE A C 1
ATOM 639 O O . ILE A 1 89 ? 5.523 39.857 46.577 1.00 31.97 89 ILE A O 1
ATOM 644 N N . ILE A 1 90 ? 4.650 40.603 44.635 1.00 27.81 90 ILE A N 1
ATOM 645 C CA . ILE A 1 90 ? 5.879 40.407 43.868 1.00 27.81 90 ILE A CA 1
ATOM 646 C C . ILE A 1 90 ? 6.336 41.811 43.460 1.00 27.81 90 ILE A C 1
ATOM 647 O O . ILE A 1 90 ? 5.561 42.574 42.874 1.00 27.81 90 ILE A O 1
ATOM 652 N N . ILE A 1 91 ? 7.584 42.147 43.765 1.00 35.26 91 ILE A N 1
ATOM 653 C CA . ILE A 1 91 ? 8.127 43.454 43.419 1.00 35.26 91 ILE A CA 1
ATOM 654 C C . ILE A 1 91 ? 9.338 43.302 42.496 1.00 35.26 91 ILE A C 1
ATOM 655 O O . ILE A 1 91 ? 10.249 42.530 42.796 1.00 35.26 91 ILE A O 1
ATOM 660 N N . ASP A 1 92 ? 9.346 44.004 41.364 1.00 32.57 92 ASP A N 1
ATOM 661 C CA . ASP A 1 92 ? 10.517 4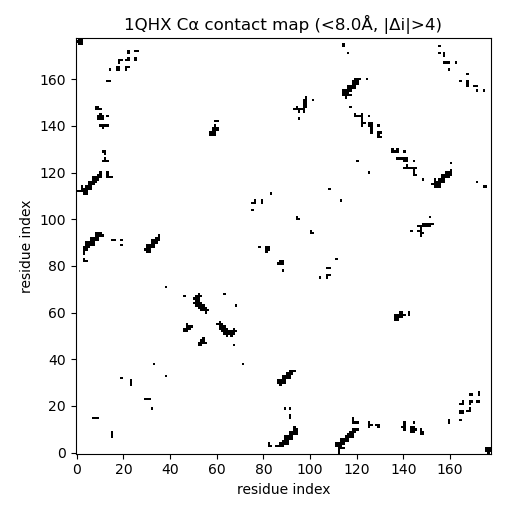3.954 40.492 1.00 32.57 92 ASP A CA 1
ATOM 662 C C . ASP A 1 92 ? 11.065 45.378 40.462 1.00 32.57 92 ASP A C 1
ATOM 663 O O . ASP A 1 92 ? 10.372 46.329 40.114 1.00 32.57 92 ASP A O 1
ATOM 668 N N . ASP A 1 93 ? 12.324 45.510 40.849 1.00 31.30 93 ASP A N 1
ATOM 669 C CA . ASP A 1 93 ? 12.954 46.808 40.970 1.00 31.30 93 ASP A CA 1
ATOM 670 C C . ASP A 1 93 ? 14.363 46.787 40.390 1.00 31.30 93 ASP A C 1
ATOM 671 O O . ASP A 1 93 ? 14.878 45.731 40.030 1.00 31.30 93 ASP A O 1
ATOM 676 N N . VAL A 1 94 ? 14.974 47.962 40.289 1.00 34.49 94 VAL A N 1
ATOM 677 C CA . VAL A 1 94 ? 16.339 48.096 39.794 1.00 34.49 94 VAL A CA 1
ATOM 678 C C . VAL A 1 94 ? 17.135 48.794 40.896 1.00 34.49 94 VAL A C 1
ATOM 679 O O . VAL A 1 94 ? 16.958 49.991 41.133 1.00 34.49 94 VAL A O 1
ATOM 683 N N . PHE A 1 95 ? 17.999 48.041 41.570 1.00 45.05 95 PHE A N 1
ATOM 684 C CA . PHE A 1 95 ? 18.804 48.583 42.660 1.00 45.05 95 PHE A CA 1
ATOM 685 C C . PHE A 1 95 ? 19.979 49.408 42.145 1.00 45.05 95 PHE A C 1
ATOM 686 O O . PHE A 1 95 ? 21.126 48.965 42.189 1.00 45.05 95 PHE A O 1
ATOM 694 N N . LEU A 1 96 ? 19.688 50.610 41.660 1.00 46.98 96 LEU A N 1
ATOM 695 C CA . LEU A 1 96 ? 20.726 51.487 41.131 1.00 46.98 96 LEU A CA 1
ATOM 696 C C . LEU A 1 96 ? 21.813 51.745 42.163 1.00 46.98 96 LEU A C 1
ATOM 697 O O . LEU A 1 96 ? 22.987 51.859 41.817 1.00 46.98 96 LEU A O 1
ATOM 702 N N . GLY A 1 97 ? 21.417 51.829 43.431 1.00 55.68 97 GLY A N 1
ATOM 703 C CA . GLY A 1 97 ? 22.379 52.075 44.491 1.00 55.68 97 GLY A CA 1
ATOM 704 C C . GLY A 1 97 ? 22.983 50.823 45.105 1.00 55.68 97 GLY A C 1
ATOM 705 O O . GLY A 1 97 ? 23.547 50.875 46.200 1.00 55.68 97 GLY A O 1
ATOM 706 N N . GLY A 1 98 ? 22.868 49.696 44.408 1.00 37.78 98 GLY A N 1
ATOM 707 C CA . GLY A 1 98 ? 23.417 48.449 44.910 1.00 37.78 98 GLY A CA 1
ATOM 708 C C . GLY A 1 98 ? 22.915 48.068 46.290 1.00 37.78 98 GLY A C 1
ATOM 709 O O . GLY A 1 98 ? 21.712 48.095 46.554 1.00 37.78 98 GLY A O 1
ATOM 710 N N . ALA A 1 99 ? 23.846 47.713 47.171 1.00 41.24 99 ALA A N 1
ATOM 711 C CA . ALA A 1 99 ? 23.522 47.315 48.540 1.00 41.24 99 ALA A CA 1
ATOM 712 C C . ALA A 1 99 ? 22.670 48.357 49.254 1.00 41.24 99 ALA A C 1
ATOM 713 O O . ALA A 1 99 ? 21.775 48.010 50.026 1.00 41.24 99 ALA A O 1
ATOM 715 N N . ALA A 1 100 ? 22.957 49.631 48.996 1.00 40.82 100 ALA A N 1
ATOM 716 C CA . ALA A 1 100 ? 22.223 50.725 49.622 1.00 40.82 100 ALA A CA 1
ATOM 717 C C . ALA A 1 100 ? 20.735 50.621 49.318 1.00 40.82 100 ALA A C 1
ATOM 718 O O . ALA A 1 100 ? 19.897 50.878 50.188 1.00 40.82 100 ALA A O 1
ATOM 720 N N . ALA A 1 101 ? 20.414 50.240 48.083 1.00 37.08 101 ALA A N 1
ATOM 721 C CA . ALA A 1 101 ? 19.022 50.089 47.665 1.00 37.08 101 ALA A CA 1
ATOM 722 C C . ALA A 1 101 ? 18.372 48.924 48.401 1.00 37.08 101 ALA A C 1
ATOM 723 O O . ALA A 1 101 ? 17.206 49.000 48.790 1.00 37.08 101 ALA A O 1
ATOM 725 N N . GLN A 1 102 ? 19.119 47.839 48.590 1.00 38.98 102 GLN A N 1
ATOM 726 C CA . GLN A 1 102 ? 18.575 46.692 49.304 1.00 38.98 102 GLN A CA 1
ATOM 727 C C . GLN A 1 102 ? 18.354 47.068 50.763 1.00 38.98 102 GLN A C 1
ATOM 728 O O . GLN A 1 102 ? 17.374 46.654 51.384 1.00 38.98 102 GLN A O 1
ATOM 734 N N . GLU A 1 103 ? 19.263 47.868 51.309 1.00 37.27 103 GLU A N 1
ATOM 735 C CA . GLU A 1 103 ? 19.130 48.278 52.695 1.00 37.27 103 GLU A CA 1
ATOM 736 C C . GLU A 1 103 ? 17.877 49.131 52.871 1.00 37.27 103 GLU A C 1
ATOM 737 O O . GLU A 1 103 ? 17.148 48.990 53.857 1.00 37.27 103 GLU A O 1
ATOM 743 N N . ARG A 1 104 ? 17.627 50.011 51.906 1.00 44.84 104 ARG A N 1
ATOM 744 C CA . ARG A 1 104 ? 16.452 50.868 51.951 1.00 44.84 104 ARG A CA 1
ATOM 745 C C . ARG A 1 104 ? 15.196 49.987 51.996 1.00 44.84 104 ARG A C 1
ATOM 746 O O . ARG A 1 104 ? 14.281 50.245 52.780 1.00 44.84 104 ARG A O 1
ATOM 754 N N . TRP A 1 105 ? 15.158 48.942 51.169 1.00 40.73 105 TRP A N 1
ATOM 755 C CA . TRP A 1 105 ? 14.010 48.030 51.155 1.00 40.73 105 TRP A CA 1
ATOM 756 C C . TRP A 1 105 ? 13.882 47.292 52.485 1.00 40.73 105 TRP A C 1
ATOM 757 O O . TRP A 1 105 ? 12.773 47.060 52.975 1.00 40.73 105 TRP A O 1
ATOM 768 N N . ARG A 1 106 ? 15.019 46.916 53.064 1.00 46.36 106 ARG A N 1
ATOM 769 C CA . ARG A 1 106 ? 15.008 46.210 54.336 1.00 46.36 106 ARG A CA 1
ATOM 770 C C . ARG A 1 106 ? 14.401 47.058 55.441 1.00 46.36 106 ARG A C 1
ATOM 771 O O . ARG A 1 106 ? 13.697 46.542 56.312 1.00 46.36 106 ARG A O 1
ATOM 779 N N . SER A 1 107 ? 14.658 48.362 55.400 1.00 48.09 107 SER A N 1
ATOM 780 C CA . SER A 1 107 ? 14.119 49.255 56.414 1.00 48.09 107 SER A CA 1
ATOM 781 C C . SER A 1 107 ? 12.592 49.270 56.376 1.00 48.09 107 SER A C 1
ATOM 782 O O . SER A 1 107 ? 11.951 49.517 57.392 1.00 48.09 107 SER A O 1
ATOM 785 N N . PHE A 1 108 ? 12.011 48.994 55.210 1.00 40.08 108 PHE A N 1
ATOM 786 C CA . PHE A 1 108 ? 10.553 48.987 55.072 1.00 40.08 108 PHE A CA 1
ATOM 787 C C . PHE A 1 108 ? 9.889 47.642 55.371 1.00 40.08 108 PHE A C 1
ATOM 788 O O . PHE A 1 108 ? 8.823 47.596 55.988 1.00 40.08 108 PHE A O 1
ATOM 796 N N . VAL A 1 109 ? 10.508 46.551 54.928 1.00 40.58 109 VAL A N 1
ATOM 797 C CA . VAL A 1 109 ? 9.932 45.223 55.131 1.00 40.58 109 VAL A CA 1
ATOM 798 C C . VAL A 1 109 ? 10.003 44.709 56.568 1.00 40.58 109 VAL A C 1
ATOM 799 O O . VAL A 1 109 ? 9.214 43.849 56.965 1.00 40.58 109 VAL A O 1
ATOM 803 N N . GLY A 1 110 ? 10.938 45.235 57.351 1.00 41.42 110 GLY A N 1
ATOM 804 C CA . GLY A 1 110 ? 11.059 44.782 58.727 1.00 41.42 110 GLY A CA 1
ATOM 805 C C . GLY A 1 110 ? 11.277 43.281 58.802 1.00 41.42 110 GLY A C 1
ATOM 806 O O . GLY A 1 110 ? 12.138 42.743 58.104 1.00 41.42 110 GLY A O 1
ATOM 807 N N . ASP A 1 111 ? 10.500 42.596 59.636 1.00 50.70 111 ASP A N 1
ATOM 808 C CA . ASP A 1 111 ? 10.648 41.153 59.775 1.00 50.70 111 ASP A CA 1
ATOM 809 C C . ASP A 1 111 ? 9.704 40.368 58.872 1.00 50.70 111 ASP A C 1
ATOM 810 O O . ASP A 1 111 ? 9.474 39.177 59.090 1.00 50.70 111 ASP A O 1
ATOM 815 N N . LEU A 1 112 ? 9.148 41.039 57.867 1.00 39.12 112 LEU A N 1
ATOM 816 C CA . LEU A 1 112 ? 8.245 40.384 56.925 1.00 39.12 112 LEU A CA 1
ATOM 817 C C . LEU A 1 112 ? 9.060 39.310 56.203 1.00 39.12 112 LEU A C 1
ATOM 818 O O . LEU A 1 112 ? 10.228 39.530 55.877 1.00 39.12 112 LEU A O 1
ATOM 823 N N . ASP A 1 113 ? 8.460 38.147 55.964 1.00 40.54 113 ASP A N 1
ATOM 824 C CA . ASP A 1 113 ? 9.175 37.073 55.281 1.00 40.54 113 ASP A CA 1
ATOM 825 C C . ASP A 1 113 ? 9.279 37.394 53.792 1.00 40.54 113 ASP A C 1
ATOM 826 O O . ASP A 1 113 ? 8.289 37.337 53.057 1.00 40.54 113 ASP A O 1
ATOM 831 N N . VAL A 1 114 ? 10.490 37.723 53.359 1.00 39.36 114 VAL A N 1
ATOM 832 C CA . VAL A 1 114 ? 10.749 38.091 51.974 1.00 39.36 114 VAL A CA 1
ATOM 833 C C . VAL A 1 114 ? 11.702 37.141 51.257 1.00 39.36 114 VAL A C 1
ATOM 834 O O . VAL A 1 114 ? 12.639 36.608 51.857 1.00 39.36 114 VAL A O 1
ATOM 838 N N . LEU A 1 115 ? 11.458 36.942 49.965 1.00 39.35 115 LEU A N 1
ATOM 839 C CA . LEU A 1 115 ? 12.302 36.087 49.143 1.00 39.35 115 LEU A CA 1
ATOM 840 C C . LEU A 1 115 ? 13.041 37.032 48.197 1.00 39.35 115 LEU A C 1
ATOM 841 O O . LEU A 1 115 ? 12.439 37.600 47.286 1.00 39.35 115 LEU A O 1
ATOM 846 N N . TRP A 1 116 ? 14.337 37.224 48.438 1.00 39.48 116 TRP A N 1
ATOM 847 C CA . TRP A 1 116 ? 15.155 38.108 47.613 1.00 39.48 116 TRP A CA 1
ATOM 848 C C . TRP A 1 116 ? 15.695 37.379 46.391 1.00 39.48 116 TRP A C 1
ATOM 849 O O . TRP A 1 116 ? 16.447 36.411 46.511 1.00 39.48 116 TRP A O 1
ATOM 860 N N . VAL A 1 117 ? 15.311 37.865 45.214 1.00 30.83 117 VAL A N 1
ATOM 861 C CA . VAL A 1 117 ? 15.714 37.263 43.954 1.00 30.83 117 VAL A CA 1
ATOM 862 C C . VAL A 1 117 ? 16.600 38.170 43.107 1.00 30.83 117 VAL A C 1
ATOM 863 O O . VAL A 1 117 ? 16.296 39.349 42.914 1.00 30.83 117 VAL A O 1
ATOM 867 N N . GLY A 1 118 ? 17.694 37.608 42.601 1.00 30.59 118 GLY A N 1
ATOM 868 C CA . GLY A 1 118 ? 18.595 38.356 41.743 1.00 30.59 118 GLY A CA 1
ATOM 869 C C . GLY A 1 118 ? 18.381 37.863 40.322 1.00 30.59 118 GLY A C 1
ATOM 870 O O . GLY A 1 118 ? 18.333 36.658 40.089 1.00 30.59 118 GLY A O 1
ATOM 871 N N . VAL A 1 119 ? 18.223 38.784 39.375 1.00 33.99 119 VAL A N 1
ATOM 872 C CA . VAL A 1 119 ? 18.011 38.417 37.975 1.00 33.99 119 VAL A CA 1
ATOM 873 C C . VAL A 1 119 ? 19.158 38.986 37.151 1.00 33.99 119 VAL A C 1
ATOM 874 O O . VAL A 1 119 ? 19.167 40.172 36.820 1.00 33.99 119 VAL A O 1
ATOM 878 N N . ARG A 1 120 ? 20.132 38.140 36.833 1.00 37.17 120 ARG A N 1
ATOM 879 C CA . ARG A 1 120 ? 21.295 38.567 36.065 1.00 37.17 120 ARG A CA 1
ATOM 880 C C . ARG A 1 120 ? 21.134 38.272 34.587 1.00 37.17 120 ARG A C 1
ATOM 881 O O . ARG A 1 120 ? 20.336 37.423 34.197 1.00 37.17 120 ARG A O 1
ATOM 889 N N . CYS A 1 121 ? 21.901 38.985 33.770 1.00 30.42 121 CYS A N 1
ATOM 890 C CA . CYS A 1 121 ? 21.899 38.782 32.331 1.00 30.42 121 CYS A CA 1
ATOM 891 C C . CYS A 1 121 ? 23.107 39.492 31.753 1.00 30.42 121 CYS A C 1
ATOM 892 O O . CYS A 1 121 ? 23.429 40.610 32.164 1.00 30.42 121 CYS A O 1
ATOM 895 N N . ASP A 1 122 ? 23.784 38.836 30.814 1.00 31.04 122 ASP A N 1
ATOM 896 C CA . ASP A 1 122 ? 24.960 39.419 30.172 1.00 31.04 122 ASP A CA 1
ATOM 897 C C . ASP A 1 122 ? 24.597 40.802 29.629 1.00 31.04 122 ASP A C 1
ATOM 898 O O . ASP A 1 122 ? 23.550 40.974 28.993 1.00 31.04 122 ASP A O 1
ATOM 903 N N . GLY A 1 123 ? 25.468 41.776 29.884 1.00 29.88 123 GLY A N 1
ATOM 904 C CA . GLY A 1 123 ? 25.245 43.134 29.421 1.00 29.88 123 GLY A CA 1
ATOM 905 C C . GLY A 1 123 ? 24.946 43.252 27.935 1.00 29.88 123 GLY A C 1
ATOM 906 O O . GLY A 1 123 ? 23.949 43.870 27.550 1.00 29.88 123 GLY A O 1
ATOM 907 N N . ALA A 1 124 ? 25.791 42.664 27.094 1.00 30.87 124 ALA A N 1
ATOM 908 C CA . ALA A 1 124 ? 25.581 42.733 25.649 1.00 30.87 124 ALA A CA 1
ATOM 909 C C . ALA A 1 124 ? 24.279 42.054 25.233 1.00 30.87 124 ALA A C 1
ATOM 910 O O . ALA A 1 124 ? 23.601 42.519 24.314 1.00 30.87 124 ALA A O 1
ATOM 912 N N . VAL A 1 125 ? 23.934 40.951 25.895 1.00 32.16 125 VAL A N 1
ATOM 913 C CA . VAL A 1 125 ? 22.698 40.247 25.570 1.00 32.16 125 VAL A CA 1
ATOM 914 C C . VAL A 1 125 ? 21.496 41.104 25.950 1.00 32.16 125 VAL A C 1
ATOM 915 O O . VAL A 1 125 ? 20.533 41.202 25.191 1.00 32.16 125 VAL A O 1
ATOM 919 N N . ALA A 1 126 ? 21.562 41.727 27.124 1.00 34.29 126 ALA A N 1
ATOM 920 C CA . ALA A 1 126 ? 20.480 42.585 27.587 1.00 34.29 126 ALA A CA 1
ATOM 921 C C . ALA A 1 126 ? 20.306 43.749 26.612 1.00 34.29 126 ALA A C 1
ATOM 922 O O . ALA A 1 126 ? 19.182 44.145 26.301 1.00 34.29 126 ALA A O 1
ATOM 924 N N . GLU A 1 127 ? 21.422 44.284 26.123 1.00 40.05 127 GLU A N 1
ATOM 925 C CA . GLU A 1 127 ? 21.379 45.393 25.179 1.00 40.05 127 GLU A CA 1
ATOM 926 C C . GLU A 1 127 ? 20.628 44.977 23.919 1.00 40.05 127 GLU A C 1
ATOM 927 O O . GLU A 1 127 ? 19.823 45.742 23.377 1.00 40.05 127 GLU A O 1
ATOM 933 N N . GLY A 1 128 ? 20.900 43.760 23.455 1.00 31.05 128 GLY A N 1
ATOM 934 C CA . GLY A 1 128 ? 20.226 43.263 22.273 1.00 31.05 128 GLY A CA 1
ATOM 935 C C . GLY A 1 128 ? 18.725 43.191 22.494 1.00 31.05 128 GLY A C 1
ATOM 936 O O . GLY A 1 128 ? 17.943 43.609 21.636 1.00 31.05 128 GLY A O 1
ATOM 937 N N . ARG A 1 129 ? 18.315 42.670 23.649 1.00 35.70 129 ARG A N 1
ATOM 938 C CA . ARG A 1 129 ? 16.896 42.553 23.954 1.00 35.70 129 ARG A CA 1
ATOM 939 C C . ARG A 1 129 ? 16.269 43.935 24.055 1.00 35.70 129 ARG A C 1
ATOM 940 O O . ARG A 1 129 ? 15.103 44.128 23.716 1.00 35.70 129 ARG A O 1
ATOM 948 N N . GLU A 1 130 ? 17.058 44.896 24.515 1.00 28.00 130 GLU A N 1
ATOM 949 C CA . GLU A 1 130 ? 16.608 46.275 24.638 1.00 28.00 130 GLU A CA 1
ATOM 950 C C . GLU A 1 130 ? 16.235 46.786 23.243 1.00 28.00 130 GLU A C 1
ATOM 951 O O . GLU A 1 130 ? 15.190 47.406 23.049 1.00 28.00 130 GLU A O 1
ATOM 957 N N . THR A 1 131 ? 17.095 46.512 22.269 1.00 31.04 131 THR A N 1
ATOM 958 C CA . THR A 1 131 ? 16.849 46.916 20.895 1.00 31.04 131 THR A CA 1
ATOM 959 C C . THR A 1 131 ? 15.627 46.176 20.343 1.00 31.04 131 THR A C 1
ATOM 960 O O . THR A 1 131 ? 14.803 46.757 19.643 1.00 31.04 131 THR A O 1
ATOM 964 N N . ALA A 1 132 ? 15.530 44.886 20.658 1.00 28.69 132 ALA A N 1
ATOM 965 C CA . ALA A 1 132 ? 14.421 44.054 20.196 1.00 28.69 132 ALA A CA 1
ATOM 966 C C . ALA A 1 132 ? 13.075 44.538 20.726 1.00 28.69 132 ALA A C 1
ATOM 967 O O . ALA A 1 132 ? 12.048 44.448 20.040 1.00 28.69 132 ALA A O 1
ATOM 969 N N . ARG A 1 133 ? 13.089 45.047 21.934 1.00 46.29 133 ARG A N 1
ATOM 970 C CA . ARG A 1 133 ? 11.860 45.524 22.575 1.00 46.29 133 ARG A CA 1
ATOM 971 C C . ARG A 1 133 ? 11.301 46.709 21.810 1.00 46.29 133 ARG A C 1
ATOM 972 O O . ARG A 1 133 ? 10.184 47.184 22.103 1.00 46.29 133 ARG A O 1
ATOM 980 N N . GLY A 1 134 ? 12.131 47.105 20.884 1.00 92.54 134 GLY A N 1
ATOM 981 C CA . GLY A 1 134 ? 11.855 48.153 19.925 1.00 92.54 134 GLY A CA 1
ATOM 982 C C . GLY A 1 134 ? 12.013 49.604 20.401 1.00 92.54 134 GLY A C 1
ATOM 983 O O . GLY A 1 134 ? 12.853 50.357 19.886 1.00 92.54 134 GLY A O 1
ATOM 984 N N . ASP A 1 135 ? 11.193 49.950 21.351 1.00 78.78 135 ASP A N 1
ATOM 985 C CA . ASP A 1 135 ? 10.999 51.338 21.799 1.00 78.78 135 ASP A CA 1
ATOM 986 C C . ASP A 1 135 ? 11.931 51.828 22.920 1.00 78.78 135 ASP A C 1
ATOM 987 O O . ASP A 1 135 ? 11.944 53.018 23.264 1.00 78.78 135 ASP A O 1
ATOM 992 N N . ARG A 1 136 ? 12.714 50.959 23.492 1.00 97.47 136 ARG A N 1
ATOM 993 C CA . ARG A 1 136 ? 13.549 51.352 24.638 1.00 97.47 136 ARG A CA 1
ATOM 994 C C . ARG A 1 136 ? 14.736 52.234 24.250 1.00 97.47 136 ARG A C 1
ATOM 995 O O . ARG A 1 136 ? 15.409 51.991 23.231 1.00 97.47 136 ARG A O 1
ATOM 1003 N N . VAL A 1 137 ? 14.925 53.227 25.109 1.00 74.12 137 VAL A N 1
ATOM 1004 C CA . VAL A 1 137 ? 16.061 54.136 25.031 1.00 74.12 137 VAL A CA 1
ATOM 1005 C C . VAL A 1 137 ? 17.288 53.272 25.106 1.00 74.12 137 VAL A C 1
ATOM 1006 O O . VAL A 1 137 ? 17.417 52.419 25.992 1.00 74.12 137 VAL A O 1
ATOM 1010 N N . ALA A 1 138 ? 18.161 53.482 24.187 1.00 47.07 138 ALA A N 1
ATOM 1011 C CA . ALA A 1 138 ? 19.345 52.670 24.117 1.00 47.07 138 ALA A CA 1
ATOM 1012 C C . ALA A 1 138 ? 20.382 53.079 25.169 1.00 47.07 138 ALA A C 1
ATOM 1013 O O . ALA A 1 138 ? 20.618 54.253 25.428 1.00 47.07 138 ALA A O 1
ATOM 1015 N N . GLY A 1 139 ? 21.034 52.065 25.759 1.00 38.78 139 GLY A N 1
ATOM 1016 C CA . GLY A 1 139 ? 22.085 52.323 26.727 1.00 38.78 139 GLY A CA 1
ATOM 1017 C C . GLY A 1 139 ? 21.801 51.950 28.170 1.00 3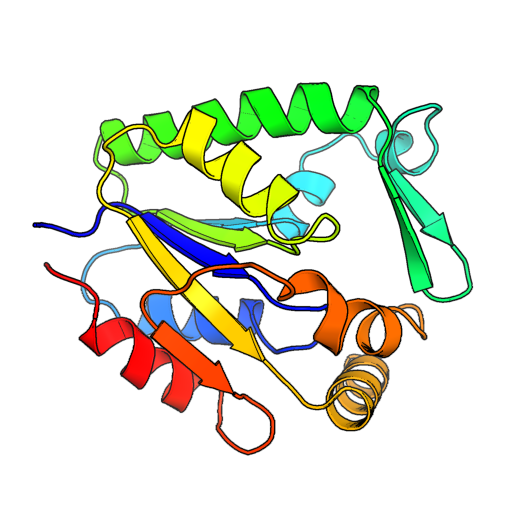8.78 139 GLY A C 1
ATOM 1018 O O . GLY A 1 139 ? 22.726 51.736 28.950 1.00 38.78 139 GLY A O 1
ATOM 1019 N N . MET A 1 140 ? 20.527 51.862 28.531 1.00 39.09 140 MET A N 1
ATOM 1020 C CA . MET A 1 140 ? 20.152 51.528 29.898 1.00 39.09 140 MET A CA 1
ATOM 1021 C C . MET A 1 140 ? 20.578 50.112 30.320 1.00 39.09 140 MET A C 1
ATOM 1022 O O . MET A 1 140 ? 21.204 49.923 31.370 1.00 39.09 140 MET A O 1
ATOM 1027 N N . ALA A 1 141 ? 20.249 49.125 29.491 1.00 33.63 141 ALA A N 1
ATOM 1028 C CA . ALA A 1 141 ? 20.578 47.733 29.782 1.00 33.63 141 ALA A CA 1
ATOM 1029 C C . ALA A 1 141 ? 22.059 47.512 30.067 1.00 33.63 141 ALA A C 1
ATOM 1030 O O . ALA A 1 141 ? 22.417 46.867 31.056 1.00 33.63 141 ALA A O 1
ATOM 1032 N N . ALA A 1 142 ? 22.924 48.035 29.207 1.00 40.13 142 ALA A N 1
ATOM 1033 C CA . ALA A 1 142 ? 24.356 47.860 29.403 1.00 40.13 142 ALA A CA 1
ATOM 1034 C C . ALA A 1 142 ? 24.814 48.517 30.703 1.00 40.13 142 ALA A C 1
ATOM 1035 O O . ALA A 1 142 ? 25.560 47.925 31.480 1.00 40.13 142 ALA A O 1
ATOM 1037 N N . LYS A 1 143 ? 24.350 49.736 30.945 1.00 37.05 143 LYS A N 1
ATOM 1038 C CA . LYS A 1 143 ? 24.712 50.477 32.148 1.00 37.05 143 LYS A CA 1
ATOM 1039 C C . LYS A 1 143 ? 24.307 49.825 33.466 1.00 37.05 143 LYS A C 1
ATOM 1040 O O . LYS A 1 143 ? 25.021 49.945 34.462 1.00 37.05 143 LYS A O 1
ATOM 1046 N N . GLN A 1 144 ? 23.170 49.138 33.482 1.00 41.96 144 GLN A N 1
ATOM 1047 C CA . GLN A 1 144 ? 22.676 48.546 34.722 1.00 41.96 144 GLN A CA 1
ATOM 1048 C C . GLN A 1 144 ? 22.945 47.061 34.927 1.00 41.96 144 GLN A C 1
ATOM 1049 O O . GLN A 1 144 ? 22.770 46.546 36.031 1.00 41.96 144 GLN A O 1
ATOM 1055 N N . ALA A 1 145 ? 23.375 46.379 33.872 1.00 32.62 145 ALA A N 1
ATOM 1056 C CA . ALA A 1 145 ? 23.620 44.943 33.926 1.00 32.62 145 ALA A CA 1
ATOM 1057 C C . ALA A 1 145 ? 24.425 44.399 35.110 1.00 32.62 145 ALA A C 1
ATOM 1058 O O . ALA A 1 145 ? 24.119 43.315 35.613 1.00 32.62 145 ALA A O 1
ATOM 1060 N N . TYR A 1 146 ? 25.433 45.137 35.569 1.00 40.80 146 TYR A N 1
ATOM 1061 C CA . TYR A 1 146 ? 26.262 44.640 36.665 1.00 40.80 146 TYR A CA 1
ATOM 1062 C C . TYR A 1 146 ? 26.262 45.397 37.987 1.00 40.80 146 TYR A C 1
ATOM 1063 O O . TYR A 1 146 ? 26.192 44.779 39.051 1.00 40.80 146 TYR A O 1
ATOM 1072 N N . VAL A 1 147 ? 26.345 46.723 37.936 1.00 36.90 147 VAL A N 1
ATOM 1073 C CA . VAL A 1 147 ? 26.392 47.513 39.164 1.00 36.90 147 VAL A CA 1
ATOM 1074 C C . VAL A 1 147 ? 25.215 47.353 40.120 1.00 36.90 147 VAL A C 1
ATOM 1075 O O . VAL A 1 147 ? 25.387 47.472 41.330 1.00 36.90 147 VAL A O 1
ATOM 1079 N N . VAL A 1 148 ? 24.027 47.073 39.599 1.00 35.81 148 VAL A N 1
ATOM 1080 C CA . VAL A 1 148 ? 22.863 46.937 40.467 1.00 35.81 148 VAL A CA 1
ATOM 1081 C C . VAL A 1 148 ? 22.918 45.721 41.392 1.00 35.81 148 VAL A C 1
ATOM 1082 O O . VAL A 1 148 ? 22.101 45.602 42.309 1.00 35.81 148 VAL A O 1
ATOM 1086 N N . HIS A 1 149 ? 23.879 44.830 41.156 1.00 43.65 149 HIS A N 1
ATOM 1087 C CA . HIS A 1 149 ? 24.029 43.625 41.974 1.00 43.65 149 HIS A CA 1
ATOM 1088 C C . HIS A 1 149 ? 25.169 43.716 42.983 1.00 43.65 149 HIS A C 1
ATOM 1089 O O . HIS A 1 149 ? 25.299 42.855 43.852 1.00 43.65 149 HIS A O 1
ATOM 1096 N N . GLU A 1 150 ? 25.998 44.746 42.868 1.00 43.55 150 GLU A N 1
ATOM 1097 C CA . GLU A 1 150 ? 27.133 44.904 43.770 1.00 43.55 150 GLU A CA 1
ATOM 1098 C C . GLU A 1 150 ? 26.728 44.962 45.236 1.00 43.55 150 GLU A C 1
ATOM 1099 O O . GLU A 1 150 ? 26.002 45.862 45.661 1.00 43.55 150 GLU A O 1
ATOM 1105 N N . GLY A 1 151 ? 27.196 43.978 46.000 1.00 42.14 151 GLY A N 1
ATOM 1106 C CA . GLY A 1 151 ? 26.902 43.921 47.420 1.00 42.14 151 GLY A CA 1
ATOM 1107 C C . GLY A 1 151 ? 25.480 43.540 47.777 1.00 42.14 151 GLY A C 1
ATOM 1108 O O . GLY A 1 151 ? 25.092 43.638 48.940 1.00 42.14 151 GLY A O 1
ATOM 1109 N N . VAL A 1 152 ? 24.695 43.109 46.796 1.00 38.48 152 VAL A N 1
ATOM 1110 C CA . VAL A 1 152 ? 23.316 42.725 47.071 1.00 38.48 152 VAL A CA 1
ATOM 1111 C C . VAL A 1 152 ? 23.268 41.242 47.426 1.00 38.48 152 VAL A C 1
ATOM 1112 O O . VAL A 1 152 ? 23.913 40.419 46.777 1.00 38.48 152 VAL A O 1
ATOM 1116 N N . GLU A 1 153 ? 22.508 40.908 48.462 1.00 43.41 153 GLU A N 1
ATOM 1117 C CA . GLU A 1 153 ? 22.391 39.527 48.913 1.00 43.41 153 GLU A CA 1
ATOM 1118 C C . GLU A 1 153 ? 21.073 38.913 48.472 1.00 43.41 153 GLU A C 1
ATOM 1119 O O . GLU A 1 153 ? 20.010 39.475 48.719 1.00 43.41 153 GLU A O 1
ATOM 1125 N N . TYR A 1 154 ? 21.150 37.751 47.829 1.00 38.34 154 TYR A N 1
ATOM 1126 C CA . TYR A 1 154 ? 19.959 37.071 47.339 1.00 38.34 154 TYR A CA 1
ATOM 1127 C C . TYR A 1 154 ? 19.725 35.711 47.968 1.00 38.34 154 TYR A C 1
ATOM 1128 O O . TYR A 1 154 ? 20.647 35.090 48.493 1.00 38.34 154 TYR A O 1
ATOM 1137 N N . ASP A 1 155 ? 18.478 35.256 47.901 1.00 39.67 155 ASP A N 1
ATOM 1138 C CA . ASP A 1 155 ? 18.108 33.943 48.404 1.00 39.67 155 ASP A CA 1
ATOM 1139 C C . ASP A 1 155 ? 18.166 33.018 47.185 1.00 39.67 155 ASP A C 1
ATOM 1140 O O . ASP A 1 155 ? 18.465 31.832 47.297 1.00 39.67 155 ASP A O 1
ATOM 1145 N N . VAL A 1 156 ? 17.872 33.580 46.016 1.00 34.87 156 VAL A N 1
ATOM 1146 C CA . VAL A 1 156 ? 17.892 32.827 44.770 1.00 34.87 156 VAL A CA 1
ATOM 1147 C C . VAL A 1 156 ? 18.431 33.720 43.668 1.00 34.87 156 VAL A C 1
ATOM 1148 O O . VAL A 1 156 ? 18.148 34.914 43.639 1.00 34.87 156 VAL A O 1
ATOM 1152 N N . GLU A 1 157 ? 19.205 33.134 42.764 1.00 35.92 157 GLU A N 1
ATOM 1153 C CA . GLU A 1 157 ? 19.762 33.867 41.637 1.00 35.92 157 GLU A CA 1
ATOM 1154 C C . GLU A 1 157 ? 19.455 33.114 40.361 1.00 35.92 157 GLU A C 1
ATOM 1155 O O . GLU A 1 157 ? 19.651 31.903 40.284 1.00 35.92 157 GLU A O 1
ATOM 1161 N N . VAL A 1 158 ? 18.954 33.830 39.364 1.00 31.25 158 VAL A N 1
ATOM 1162 C CA . VAL A 1 158 ? 18.663 33.226 38.074 1.00 31.25 158 VAL A CA 1
ATOM 1163 C C . VAL A 1 158 ? 19.395 34.076 37.046 1.00 31.25 158 VAL A C 1
ATOM 1164 O O . VAL A 1 158 ? 19.589 35.276 37.245 1.00 31.25 158 VAL A O 1
ATOM 1168 N N . ASP A 1 159 ? 19.820 33.452 35.957 1.00 36.82 159 ASP A N 1
ATOM 1169 C CA . ASP A 1 159 ? 20.522 34.172 34.911 1.00 36.82 159 ASP A CA 1
ATOM 1170 C C . ASP A 1 159 ? 19.783 33.902 33.608 1.00 36.82 159 ASP A C 1
ATOM 1171 O O . ASP A 1 159 ? 19.740 32.770 33.135 1.00 36.82 159 ASP A O 1
ATOM 1176 N N . THR A 1 160 ? 19.204 34.945 33.028 1.00 32.63 160 THR A N 1
ATOM 1177 C CA . THR A 1 160 ? 18.441 34.801 31.798 1.00 32.63 160 THR A CA 1
ATOM 1178 C C . THR A 1 160 ? 19.265 34.764 30.512 1.00 32.63 160 THR A C 1
ATOM 1179 O O . THR A 1 160 ? 18.693 34.660 29.426 1.00 32.63 160 THR A O 1
ATOM 1183 N N . THR A 1 161 ? 20.591 34.848 30.619 1.00 29.97 161 THR A N 1
ATOM 1184 C CA . THR A 1 161 ? 21.432 34.823 29.423 1.00 29.97 161 THR A CA 1
ATOM 1185 C C . THR A 1 161 ? 21.166 33.564 28.593 1.00 29.97 161 THR A C 1
ATOM 1186 O O . THR A 1 161 ? 21.113 33.626 27.364 1.00 29.97 161 THR A O 1
ATOM 1190 N N . HIS A 1 162 ? 20.986 32.425 29.255 1.00 36.98 162 HIS A N 1
ATOM 1191 C CA . HIS A 1 162 ? 20.723 31.182 28.538 1.00 36.98 162 HIS A CA 1
ATOM 1192 C C . HIS A 1 162 ? 19.547 30.393 29.093 1.00 36.98 162 HIS A C 1
ATOM 1193 O O . HIS A 1 162 ? 19.421 29.193 28.831 1.00 36.98 162 HIS A O 1
ATOM 1200 N N . LYS A 1 163 ? 18.688 31.056 29.861 1.00 34.45 163 LYS A N 1
ATOM 1201 C CA . LYS A 1 163 ? 17.519 30.391 30.421 1.00 34.45 163 LYS A CA 1
ATOM 1202 C C . LYS A 1 163 ? 16.267 31.207 30.141 1.00 34.45 163 LYS A C 1
ATOM 1203 O O . LYS A 1 163 ? 16.267 32.428 30.292 1.00 34.45 163 LYS A O 1
ATOM 1209 N N . GLU A 1 164 ? 15.203 30.529 29.723 1.00 31.69 164 GLU A N 1
ATOM 1210 C CA . GLU A 1 164 ? 13.937 31.192 29.421 1.00 31.69 164 GLU A CA 1
ATOM 1211 C C . GLU A 1 164 ? 13.283 31.743 30.691 1.00 31.69 164 GLU A C 1
ATOM 1212 O O . GLU A 1 164 ? 13.573 31.290 31.804 1.00 31.69 164 GLU A O 1
ATOM 1218 N N . SER A 1 165 ? 12.395 32.719 30.521 1.00 30.40 165 SER A N 1
ATOM 1219 C CA . SER A 1 165 ? 11.697 33.309 31.657 1.00 30.40 165 SER A CA 1
ATOM 1220 C C . SER A 1 165 ? 10.931 32.257 32.436 1.00 30.40 165 SER A C 1
ATOM 1221 O O . SER A 1 165 ? 11.018 32.207 33.658 1.00 30.40 165 SER A O 1
ATOM 1224 N N . ILE A 1 166 ? 10.191 31.407 31.735 1.00 28.86 166 ILE A N 1
ATOM 1225 C CA . ILE A 1 166 ? 9.418 30.376 32.413 1.00 28.86 166 ILE A CA 1
ATOM 1226 C C . ILE A 1 166 ? 10.329 29.453 33.239 1.00 28.86 166 ILE A C 1
ATOM 1227 O O . ILE A 1 166 ? 9.953 29.014 34.329 1.00 28.86 166 ILE A O 1
ATOM 1232 N N . GLU A 1 167 ? 11.532 29.182 32.736 1.00 31.53 167 GLU A N 1
ATOM 1233 C CA . GLU A 1 167 ? 12.471 28.329 33.454 1.00 31.53 167 GLU A CA 1
ATOM 1234 C C . GLU A 1 167 ? 12.954 29.002 34.738 1.00 31.53 167 GLU A C 1
ATOM 1235 O O . GLU A 1 167 ? 13.070 28.355 35.779 1.00 31.53 167 GLU A O 1
ATOM 1241 N N . CYS A 1 168 ? 13.238 30.299 34.664 1.00 29.37 168 CYS A N 1
ATOM 1242 C CA . CYS A 1 168 ? 13.686 31.032 35.843 1.00 29.37 168 CYS A CA 1
ATOM 1243 C C . CYS A 1 168 ? 12.542 31.098 36.846 1.00 29.37 168 CYS A C 1
ATOM 1244 O O . CYS A 1 168 ? 12.761 31.080 38.058 1.00 29.37 168 CYS A O 1
ATOM 1247 N N . ALA A 1 169 ? 11.320 31.173 36.331 1.00 33.12 169 ALA A N 1
ATOM 1248 C CA . ALA A 1 169 ? 10.147 31.229 37.185 1.00 33.12 169 ALA A CA 1
ATOM 1249 C C . ALA A 1 169 ? 10.026 29.923 37.968 1.00 33.12 169 ALA A C 1
ATOM 1250 O O . ALA A 1 169 ? 9.662 29.933 39.144 1.00 33.12 169 ALA A O 1
ATOM 1252 N N . TRP A 1 170 ? 10.330 28.798 37.322 1.00 34.37 170 TRP A N 1
ATOM 1253 C CA . TRP A 1 170 ? 10.257 27.510 38.006 1.00 34.37 170 TRP A CA 1
ATOM 1254 C C . TRP A 1 170 ? 11.295 27.466 39.120 1.00 34.37 170 TRP A C 1
ATOM 1255 O O . TRP A 1 170 ? 11.009 27.013 40.226 1.00 34.37 170 TRP A O 1
ATOM 1266 N N . ALA A 1 171 ? 12.499 27.942 38.830 1.00 32.27 171 ALA A N 1
ATOM 1267 C CA . ALA A 1 171 ? 13.559 27.945 39.828 1.00 32.27 171 ALA A CA 1
ATOM 1268 C C . ALA A 1 171 ? 13.163 28.802 41.028 1.00 32.27 171 ALA A C 1
ATOM 1269 O O . ALA A 1 171 ? 13.358 28.404 42.180 1.00 32.27 171 ALA A O 1
ATOM 1271 N N . ILE A 1 172 ? 12.601 29.976 40.761 1.00 27.79 172 ILE A N 1
ATOM 1272 C CA . ILE A 1 172 ? 12.185 30.872 41.836 1.00 27.79 172 ILE A CA 1
ATOM 1273 C C . ILE A 1 172 ? 11.008 30.296 42.623 1.00 27.79 172 ILE A C 1
ATOM 1274 O O . ILE A 1 172 ? 11.021 30.304 43.853 1.00 27.79 172 ILE A O 1
ATOM 1279 N N . ALA A 1 173 ? 9.999 29.794 41.916 1.00 31.62 173 ALA A N 1
ATOM 1280 C CA . ALA A 1 173 ? 8.823 29.230 42.574 1.00 31.62 173 ALA A CA 1
ATOM 1281 C C . ALA A 1 173 ? 9.174 28.131 43.576 1.00 31.62 173 ALA A C 1
ATOM 1282 O O . ALA A 1 173 ? 8.483 27.959 44.580 1.00 31.62 173 ALA A O 1
ATOM 1284 N N . ALA A 1 174 ? 10.249 27.397 43.313 1.00 37.52 174 ALA A N 1
ATOM 1285 C CA . ALA A 1 174 ? 10.666 26.319 44.204 1.00 37.52 174 ALA A CA 1
ATOM 1286 C C . ALA A 1 174 ? 11.143 26.820 45.566 1.00 37.52 174 ALA A C 1
ATOM 1287 O O . ALA A 1 174 ? 11.192 26.052 46.530 1.00 37.52 174 ALA A O 1
ATOM 1289 N N . HIS A 1 175 ? 11.510 28.096 45.650 1.00 37.29 175 HIS A N 1
ATOM 1290 C CA . HIS A 1 175 ? 11.968 28.663 46.917 1.00 37.29 175 HIS A CA 1
ATOM 1291 C C . HIS A 1 175 ? 10.854 29.414 47.636 1.00 37.29 175 HIS A C 1
ATOM 1292 O O . HIS A 1 175 ? 11.083 30.019 48.681 1.00 37.29 175 HIS A O 1
ATOM 1299 N N . VAL A 1 176 ? 9.652 29.379 47.072 1.00 32.05 176 VAL A N 1
ATOM 1300 C CA . VAL A 1 176 ? 8.511 30.051 47.676 1.00 32.05 176 VAL A CA 1
ATOM 1301 C C . VAL A 1 176 ? 7.813 29.102 48.645 1.00 32.05 176 VAL A C 1
ATOM 1302 O O . VAL A 1 176 ? 7.266 28.075 48.242 1.00 32.05 176 VAL A O 1
ATOM 1306 N N . VAL A 1 177 ? 7.847 29.451 49.925 1.00 36.39 177 VAL A N 1
ATOM 1307 C CA . VAL A 1 177 ? 7.224 28.644 50.963 1.00 36.39 177 VAL A CA 1
ATOM 1308 C C . VAL A 1 177 ? 5.740 28.972 51.049 1.00 36.39 177 VAL A C 1
ATOM 1309 O O . VAL A 1 177 ? 5.365 30.111 51.315 1.00 36.39 177 VAL A O 1
ATOM 1313 N N . PRO A 1 178 ? 4.874 27.972 50.830 1.00 43.88 178 PRO A N 1
ATOM 1314 C CA . PRO A 1 178 ? 3.426 28.201 50.890 1.00 43.88 178 PRO A CA 1
ATOM 1315 C C . PRO A 1 178 ? 2.926 28.533 52.294 1.00 43.88 178 PRO A C 1
ATOM 1316 O O . PRO A 1 178 ? 3.682 28.307 53.267 1.00 43.88 178 PRO A O 1
#

Sequence (178 aa):
MTTRMIILNGGSSAGKSGIVRCLQSVLPEPWLAFGVDSLIEAMPLKMQSAEGGIEFDADGGVSIGPEFRALEGAWAEGVVAMARAGARIIIDDVFLGGAAAQERWRSFVGDLDVLWVGVRCDGAVAEGRETARGDRVAGMAAKQAYVVHEGVEYDVEVDTTHKESIECAWAIAAHVVP

Nearest PDB structures (foldseek):
  1grq-assembly1_A  TM=9.988E-01  e=1.615E-35  Streptomyces venezuelae
  3uie-assembly2_C  TM=6.767E-01  e=2.040E-05  Arabidopsis thaliana
  2yvu-assembly1_B  TM=6.828E-01  e=4.673E-05  Aeropyrum pernix K1
  6etj-assembly1_A  TM=5.775E-01  e=1.141E-04  Homo sapiens
  3ch4-assembly1_B  TM=5.138E-01  e=3.143E-03  Homo sapiens

Secondary structure (DSSP, 8-state):
----EEEEE--TTSSHHHHHHHHHHHSSS-EEEEEHHHHHHHS-GGGGTSTTSEEE-TTS-EEE-HHHHHHHHHHHHHHHHHHHTT-EEEEEE--TTTHHHHHHHHHHHTT--EEEEEEE--HHHHHHHHHHTSSSPTTHHHHHTTGGGTT---SEEEETTSS-HHHHHHHHHTT---

CATH classification: 3.40.50.300

B-factor: mean 40.37, std 14.28, range [12.38, 100.67]

Foldseek 3Di:
DAALEEEEEFFALLCVVVLVVLLCVPDPDHEDEDEPVNLCVVDDVCLQVDDQRWDQDLQQDIHHGPVNVVSVLVVLLVVLVVSVVPHRYYYYYYQLVAPVSVVSSCVRNPPRRYAYEYRAEDQVQSQVSQVVVPPHRHNRSNVRRPNSHVPDDGPYYDGPHPDDSNRVSVRSSVPRDD

Solvent-accessible surface area: 8940 Å² total; per-residue (Å²): 178,39,6,101,0,0,1,0,1,0,2,10,11,4,24,13,35,25,0,10,163,24,0,72,94,56,12,129,81,107,18,87,38,58,4,42,81,46,12,31,144,84,12,67,147,158,19,67,103,32,173,8,3,7,102,76,49,104,88,1,12,39,58,55,12,86,99,9,102,69,78,35,8,60,53,3,103,29,0,8,57,74,2,128,93,46,34,75,0,0,0,13,19,25,1,74,47,6,47,71,22,3,98,86,12,88,86,45,5,51,133,19,54,21,12,25,0,0,0,81,7,56,5,75,51,2,80,39,87,2,102,86,103,56,135,71,65,73,17,23,0,46,110,11,7,131,71,0,10,111,60,15,109,39,81,12,99,10,62,5,27,165,106,122,36,63,64,1,0,145,44,0,21,86,92,22,43,147

=== Feature glossary ===
A reading guide for the features in this record.

Start from the sequence.

  · This is the polypeptide sequence — one letter per residue, N-terminus first. Length ranges from a few dozen residues for small domains to over a thousand for large multi-domain proteins.

Fold it, and you get atomic coordinates and the backbone conformation that goes with them.

  · Structure coordinates are given as an mmCIF _atom_site loop: one row per atom with element, residue name, chain id, sequence number, and x/y/z position in Å. Only the four main-chain atoms per residue are included here; side chains are omitted to keep the record compact.

  · Backbone dihedral angles. Every residue except chain termini has a φ (preceding-C → N → Cα → C) and a ψ (N → Cα → C → next-N). They are reported in degrees following the IUPAC sign convention. Secondary structure is essentially a statement about which (φ, ψ) basin each residue occupies.

  · The SS8 string is DSSP's per-residue secondary-structure call. α-helix (H) means an i→i+4 H-bond ladder; β-strand (E) means the residue participates in a β-sheet; 3₁₀ (G) and π (I) are tighter and wider helices; T/S are turns/bends; '-' is loop.

  · SS3 is a coarse helix/strand/coil call (letters a/b/c) made by the P-SEA algorithm from inter-Cα distances and dihedrals. It is less detailed than DSSP but needs only Cα positions.

Summarize the fold with a handful of shape descriptors and a per-residue structural alphabet.

  · Radius of gyration (Rg) is the root-mean-square distance of Cα atoms from their centroid — a single number for overall size and compactness. A globular domain of N residues has Rg ≈ 2.2·N^0.38 Å; an extended or disordered chain has a much larger Rg. The Cα contact count is the number of residue pairs whose Cα atoms are within 8 Å and are more than four positions apart in sequence — a standard proxy for tertiary packing density. The bounding box is the smallest axis-aligned box enclosing all Cα atoms.

  · The Foldseek 3Di string encodes local tertiary geometry as a 20-letter alphabet — one character per residue — derived from the relative positions of nearby Cα atoms. Unlike the amino-acid sequence, 3Di is a direct function of the 3D structure, so two proteins with the same fold have similar 3Di strings even at low sequence identity.

  · Solvent-accessible surface area (SASA) is the area in Å² traced out by the centre of a 1.4 Å probe sphere (a water molecule) rolled over the protein's van der Waals surface (Shrake–Rupley / Lee–Richards construction). Buried residues have near-zero SASA; fully exposed residues can exceed 200 Å². The total SASA scales roughly with the number of surface residues.

Ask how reliable the model is.

  · pLDDT (predicted Local Distance Difference Test) is AlphaFold's per-residue confidence score, ranging from 0 to 100. Values above 90 indicate high confidence (typically well-packed cores); 70–90 is confident; 50–70 low confidence; below 50 usually means the region is disordered or the prediction is unreliable there. AlphaFold stores pLDDT in the mmCIF B-factor column.

  · B-factor (Debye–Waller factor) reflects atomic displacement in the crystal lattice. It is an experimental observable (units Å²), not a prediction; low values mean the atom is pinned down, high values mean it moves or is heterogeneous across the crystal.

  · Predicted Aligned Error (PAE) is an AlphaFold confidence matrix: entry (i, j) is the expected error in the position of residue j, in ångströms, when the prediction is superimposed on the true structure at residue i. Low PAE within a block of residues means that block is internally rigid and well-predicted; high PAE between two blocks means their relative placement is uncertain even if each block individually is confident.

Place it in context: what it resembles, what it is annotated as, and how it looks.

  · Nearest PDB neighbors are the top structural matches found by Foldseek when searching this structure against the entire Protein Data Bank. Each hit reports a TM-score (0 to 1; >0.5 almost always implies the same fold) and an E-value. These are *structural* homologs — they may share no detectable sequence similarity.

  · Functional annotations link the protein to curated databases. InterPro entries identify conserved domains and families by matching the sequence against member-database signatures (Pfam, PROSITE, CDD, …). Gene Ontology (GO) terms describe molecular function, biological process, and cellular component in a controlled vocabulary. CATH places the structure in a hierarchical fold classification (Class/Architecture/Topology/Homologous-superfamily). The organism is the source species.

  · Three diagnostic plots accompany the record. The Cα contact map visualizes the tertiary structure as a 2D adjacency matrix (8 Å cutoff, sequence-local contacts suppressed). The Ramachandran plot shows the distribution of backbone (φ, ψ) torsions, with points in the α and β basins reflecting secondary structure content. The PAE plot shows AlphaFold's inter-residue confidence as a color matrix.

  · Six rendered views show the 3D structure from the faces of a cube — i.e. along ±x, ±y, ±z. Rendering representation is drawn randomly per protein from cartoon (secondary-structure ribbons), sticks (backbone bonds), or molecular surface; coloring is either N→C rainbow (blue at the N-terminus through red at the C-terminus) or one color per chain.